Protein AF-A0A846V0M0-F1 (afdb_monomer)

Sequence (255 aa):
MNWADYIILAVLGISVLIGLWRGLISEVLGLLIWVTAAWITWTFGPHVAELYANKISLPSARLAAGYATTFVGVLVLGIVVRFLVARLVQGTGLSGTDRLLGMLFGLARGVLVVTVGVFLVSLTALTRDPWWQQSALLPQFTGVAGWLNQQVPSSARRFLQQPSTAMDGLPSLPDKLPELRLPTQLPSQLPQLPSQWQGQLQGLPAALQGLAPAPARSAARAPGADAAVPRDPAAMSAARDPKAVEAAPRQTTNP

Secondary structure (DSSP, 8-state):
--HHHHHHHHHHHHHHHHHHHH-HHHHHHHHHHHHHHHHHHHHHHHHHHHTTTTT--SHHHHHHHHHHHHHHHHHHHHHHHHHHHHHHHHTTSTHHHHHHHHHHHHHHHHHHHHHHHHHHHHTSGGGGSHHHHT-SSHHHHHHHHHHHHHTS-HHHHHHHHHHHHHHHTS----SS-------SS--SSPPPPPHHHHHHHTTS-HHHHTTSPPP-----------------GGGGGS-----------------

Solvent-accessible surface area (backbone atoms only — not comparable to full-atom values): 15390 Å² total; per-residue (Å²): 122,38,75,60,37,54,51,53,51,49,48,30,52,50,27,22,50,50,15,38,75,58,15,31,65,56,50,53,51,46,53,49,38,52,52,49,21,52,53,48,19,72,71,44,7,64,65,49,13,55,78,32,56,92,78,37,86,53,67,69,61,19,40,52,48,10,29,50,52,42,29,51,52,42,46,55,53,37,52,53,53,51,53,52,52,54,55,56,47,65,74,66,73,53,58,64,61,35,15,56,49,3,24,55,50,14,38,53,50,20,51,51,54,49,31,52,50,53,40,60,45,65,73,43,80,64,60,75,38,70,62,54,70,60,26,76,57,54,68,76,40,44,61,59,33,50,59,54,54,69,73,50,57,74,70,62,55,50,70,69,49,44,75,56,56,65,60,72,67,48,75,75,76,60,96,66,72,73,80,82,72,72,62,95,63,74,65,95,64,73,78,77,75,59,72,81,56,57,65,62,60,71,72,52,60,71,86,63,58,76,75,56,84,74,78,83,74,75,92,74,79,88,83,86,87,88,77,91,79,87,86,74,81,80,77,75,81,78,86,82,72,99,82,83,89,85,78,86,80,90,84,88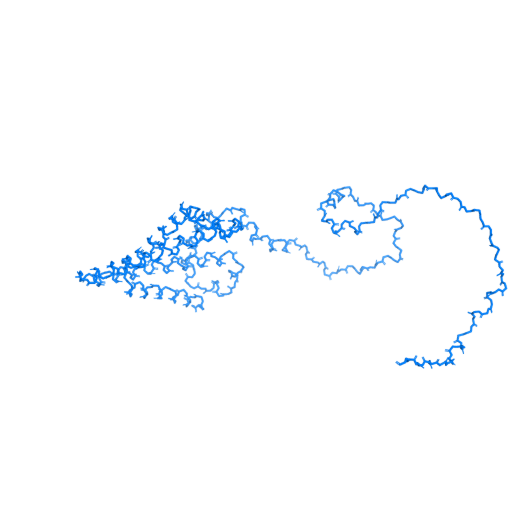,82,85,136

Radius of gyration: 38.59 Å; Cα contacts (8 Å, |Δi|>4): 169; chains: 1; bounding box: 116×61×60 Å

Mean predicted aligned error: 18.86 Å

Foldseek 3Di:
DFPLLVVLCVLLVVLLVCLLVCFQLLVVLVVVLQVVLVVQLVVCLVVQLVVCVVPDVDSVVSSVVSSVCSSVVSVVVSVVVSVVVVVVVVVPPCSNVRSVVSSVVSNVVSLVVVLVVLLVCVLAPCCPDPRNVVDPCSVVSVVVSVVVVVVDDPVSVCVSPVVPVVVVPDPDPPPDPPPPPPPPDDPPDDPPDPPVVVVVVVPDDPVCVVPDPDPDDPDDDDPDDPDDDDDDPPVPPPPPDPPPPDDDDDDDDDD

pLDDT: mean 75.36, std 18.59, range [33.28, 98.0]

Structure (mmCIF, N/CA/C/O backbone):
data_AF-A0A846V0M0-F1
#
_entry.id   AF-A0A846V0M0-F1
#
loop_
_atom_site.group_PDB
_atom_site.id
_atom_site.type_symbol
_atom_site.label_atom_id
_atom_site.label_alt_id
_atom_site.label_comp_id
_atom_site.label_asym_id
_atom_site.label_entity_id
_atom_site.label_seq_id
_atom_site.pdbx_PDB_ins_code
_atom_site.Cartn_x
_atom_site.Cartn_y
_atom_site.Cartn_z
_atom_site.occupancy
_atom_site.B_iso_or_equiv
_atom_site.auth_seq_id
_atom_site.auth_comp_id
_atom_site.auth_asym_id
_atom_site.auth_atom_id
_atom_site.pdbx_PDB_model_num
ATOM 1 N N . MET A 1 1 ? 0.006 -5.292 28.734 1.00 70.31 1 MET A N 1
ATOM 2 C CA . MET A 1 1 ? -0.049 -4.556 27.456 1.00 70.31 1 MET A CA 1
ATOM 3 C C . MET A 1 1 ? 1.340 -4.000 27.228 1.00 70.31 1 MET A C 1
ATOM 5 O O . MET A 1 1 ? 1.770 -3.143 27.990 1.00 70.31 1 MET A O 1
ATOM 9 N N . ASN A 1 2 ? 2.064 -4.569 26.273 1.00 88.88 2 ASN A N 1
ATOM 10 C CA . ASN A 1 2 ? 3.456 -4.242 25.975 1.00 88.88 2 ASN A CA 1
ATOM 11 C C . ASN A 1 2 ? 3.545 -3.303 24.764 1.00 88.88 2 ASN A C 1
ATOM 13 O O . ASN A 1 2 ? 2.547 -3.017 24.106 1.00 88.88 2 ASN A O 1
ATOM 17 N N . TRP A 1 3 ? 4.752 -2.839 24.432 1.00 86.75 3 TRP A N 1
ATOM 18 C CA . TRP A 1 3 ? 4.992 -1.949 23.286 1.00 86.75 3 TRP A CA 1
ATOM 19 C C . TRP A 1 3 ? 4.464 -2.507 21.950 1.00 86.75 3 TRP A C 1
ATOM 21 O O . TRP A 1 3 ? 3.990 -1.739 21.117 1.00 86.75 3 TRP A O 1
ATOM 31 N N . ALA A 1 4 ? 4.455 -3.832 21.769 1.00 86.75 4 ALA A N 1
ATOM 32 C CA . ALA A 1 4 ? 3.867 -4.473 20.592 1.00 86.75 4 ALA A CA 1
ATOM 33 C C . ALA A 1 4 ? 2.347 -4.264 20.489 1.00 86.75 4 ALA A C 1
ATOM 35 O O . ALA A 1 4 ? 1.842 -4.000 19.399 1.00 86.75 4 ALA A O 1
ATOM 36 N N . ASP A 1 5 ? 1.625 -4.298 21.615 1.00 88.88 5 ASP A N 1
ATOM 37 C CA . ASP A 1 5 ? 0.185 -4.022 21.638 1.00 88.88 5 ASP A CA 1
ATOM 38 C C . ASP A 1 5 ? -0.091 -2.571 21.213 1.00 88.88 5 ASP A C 1
ATOM 40 O O . ASP A 1 5 ? -0.997 -2.310 20.421 1.00 88.88 5 ASP A O 1
ATOM 44 N N . TYR A 1 6 ? 0.740 -1.625 21.665 1.00 92.12 6 TYR A N 1
ATOM 45 C CA . TYR A 1 6 ? 0.635 -0.221 21.261 1.00 92.12 6 TYR A CA 1
ATOM 46 C C . TYR A 1 6 ? 0.892 -0.014 19.765 1.00 92.12 6 TYR A C 1
ATOM 48 O O . TYR A 1 6 ? 0.191 0.780 19.142 1.00 92.12 6 TYR A O 1
ATOM 56 N N . ILE A 1 7 ? 1.837 -0.744 19.162 1.00 91.06 7 ILE A N 1
ATOM 57 C CA . ILE A 1 7 ? 2.061 -0.698 17.708 1.00 91.06 7 ILE A CA 1
ATOM 58 C C . ILE A 1 7 ? 0.843 -1.231 16.954 1.00 91.06 7 ILE A C 1
ATOM 60 O O . ILE A 1 7 ? 0.403 -0.599 15.995 1.00 91.06 7 ILE A O 1
ATOM 64 N N . ILE A 1 8 ? 0.275 -2.358 17.387 1.00 90.69 8 ILE A N 1
ATOM 65 C CA . ILE A 1 8 ? -0.923 -2.934 16.761 1.00 90.69 8 ILE A CA 1
ATOM 66 C C . ILE A 1 8 ? -2.075 -1.928 16.814 1.00 90.69 8 ILE A C 1
ATOM 68 O O . ILE A 1 8 ? -2.676 -1.626 15.784 1.00 90.69 8 ILE A O 1
ATOM 72 N N . LEU A 1 9 ? -2.341 -1.351 17.988 1.00 93.25 9 LEU A N 1
ATOM 73 C CA . LEU A 1 9 ? -3.381 -0.336 18.158 1.00 93.25 9 LEU A CA 1
ATOM 74 C C . LEU A 1 9 ? -3.114 0.914 17.318 1.00 93.25 9 LEU A C 1
ATOM 76 O O . LEU A 1 9 ? -4.049 1.448 16.725 1.00 93.25 9 LEU A O 1
ATOM 80 N N . ALA A 1 10 ? -1.860 1.358 17.216 1.00 93.88 10 ALA A N 1
ATOM 81 C CA . ALA A 1 10 ? -1.492 2.492 16.377 1.00 93.88 10 ALA A CA 1
ATOM 82 C C . ALA A 1 10 ? -1.759 2.203 14.894 1.00 93.88 10 ALA A C 1
ATOM 84 O O . ALA A 1 10 ? -2.388 3.014 14.218 1.00 93.88 10 ALA A O 1
ATOM 85 N N . VAL A 1 11 ? -1.350 1.036 14.386 1.00 94.50 11 VAL A N 1
ATOM 86 C CA . VAL A 1 11 ? -1.592 0.636 12.989 1.00 94.50 11 VAL A CA 1
ATOM 87 C C . VAL A 1 11 ? -3.089 0.540 12.701 1.00 94.50 11 VAL A C 1
ATOM 89 O O . VAL A 1 11 ? -3.548 1.083 11.695 1.00 94.50 11 VAL A O 1
ATOM 92 N N . LEU A 1 12 ? -3.861 -0.101 13.584 1.00 94.38 12 LEU A N 1
ATOM 93 C CA . LEU A 1 12 ? -5.314 -0.203 13.446 1.00 94.38 12 LEU A CA 1
ATOM 94 C C . LEU A 1 12 ? -5.974 1.177 13.480 1.00 94.38 12 LEU A C 1
ATOM 96 O O . LEU A 1 12 ? -6.730 1.510 12.571 1.00 94.38 12 LEU A O 1
ATOM 100 N N . GLY A 1 13 ? -5.644 2.001 14.476 1.00 95.25 13 GLY A N 1
ATOM 101 C CA . GLY A 1 13 ? -6.192 3.345 14.640 1.00 95.25 13 GLY A CA 1
ATOM 102 C C . GLY A 1 13 ? -5.889 4.249 13.448 1.00 95.25 13 GLY A C 1
ATOM 103 O O . GLY A 1 13 ? -6.790 4.907 12.932 1.00 95.25 13 GLY A O 1
ATOM 104 N N . ILE A 1 14 ? -4.653 4.225 12.942 1.00 96.06 14 ILE A N 1
ATOM 105 C CA . ILE A 1 14 ? -4.263 4.971 11.740 1.00 96.06 14 ILE A CA 1
ATOM 106 C C . ILE A 1 14 ? -5.021 4.451 10.516 1.00 96.06 14 ILE A C 1
ATOM 108 O O . ILE A 1 14 ? -5.512 5.250 9.724 1.00 96.06 14 ILE A O 1
ATOM 112 N N . SER A 1 15 ? -5.160 3.133 10.350 1.00 94.69 15 SER A N 1
ATOM 113 C CA . SER A 1 15 ? -5.866 2.564 9.195 1.00 94.69 15 SER A CA 1
ATOM 114 C C . SER A 1 15 ? -7.349 2.941 9.184 1.00 94.69 15 SER A C 1
ATOM 116 O O . SER A 1 15 ? -7.874 3.375 8.158 1.00 94.69 15 SER A O 1
ATOM 118 N N . VAL A 1 16 ? -7.997 2.865 10.347 1.00 94.44 16 VAL A N 1
ATOM 119 C CA . VAL A 1 16 ? -9.377 3.307 10.587 1.00 94.44 16 VAL A CA 1
ATOM 120 C C . VAL A 1 16 ? -9.533 4.800 10.299 1.00 94.44 16 VAL A C 1
ATOM 122 O O . VAL A 1 16 ? -10.458 5.190 9.590 1.00 94.44 16 VAL A O 1
ATOM 125 N N . LEU A 1 17 ? -8.616 5.635 10.796 1.00 95.19 17 LEU A N 1
ATOM 126 C CA . LEU A 1 17 ? -8.655 7.085 10.603 1.00 95.19 17 LEU A CA 1
ATOM 127 C C . LEU A 1 17 ? -8.470 7.471 9.130 1.00 95.19 17 LEU A C 1
ATOM 129 O O . LEU A 1 17 ? -9.222 8.290 8.606 1.00 95.19 17 LEU A O 1
ATOM 133 N N . ILE A 1 18 ? -7.518 6.839 8.441 1.00 92.12 18 ILE A N 1
ATOM 134 C CA . ILE A 1 18 ? -7.304 7.027 7.002 1.00 92.12 18 ILE A CA 1
ATOM 135 C C . ILE A 1 18 ? -8.550 6.598 6.221 1.00 92.12 18 ILE A C 1
ATOM 137 O O . ILE A 1 18 ? -8.985 7.329 5.332 1.00 92.12 18 ILE A O 1
ATOM 141 N N . GLY A 1 19 ? -9.138 5.448 6.560 1.00 90.88 19 GLY A N 1
ATOM 142 C CA . GLY A 1 19 ? -10.366 4.954 5.941 1.00 90.88 19 GLY A CA 1
ATOM 143 C C . GLY A 1 19 ? -11.548 5.902 6.146 1.00 90.88 19 GLY A C 1
ATOM 144 O O . GLY A 1 19 ? -12.278 6.193 5.201 1.00 90.88 19 GLY A O 1
ATOM 145 N N . LEU A 1 20 ? -11.686 6.466 7.347 1.00 92.00 20 LEU A N 1
ATOM 146 C CA . LEU A 1 20 ? -12.703 7.467 7.663 1.00 92.00 20 LEU A CA 1
ATOM 147 C C . LEU A 1 20 ? -12.504 8.772 6.877 1.00 92.00 20 LEU A C 1
ATOM 149 O O . LEU A 1 20 ? -13.478 9.380 6.442 1.00 92.00 20 LEU A O 1
ATOM 153 N N . TRP A 1 21 ? -11.261 9.226 6.698 1.00 89.38 21 TRP A N 1
ATOM 154 C CA . TRP A 1 21 ? -10.959 10.461 5.967 1.00 89.38 21 TRP A CA 1
ATOM 155 C C . TRP A 1 21 ? -11.083 10.308 4.452 1.00 89.38 21 TRP A C 1
ATOM 157 O O . TRP A 1 21 ? -11.541 11.233 3.781 1.00 89.38 21 TRP A O 1
ATOM 167 N N . ARG A 1 22 ? -10.670 9.162 3.901 1.00 86.94 22 ARG A N 1
ATOM 168 C CA . ARG A 1 22 ? -10.670 8.916 2.451 1.00 86.94 22 ARG A CA 1
ATOM 169 C C . ARG A 1 22 ? -12.002 8.374 1.938 1.00 86.94 22 ARG A C 1
ATOM 171 O O . ARG A 1 22 ? -12.328 8.645 0.783 1.00 86.94 22 ARG A O 1
ATOM 178 N N . GLY A 1 23 ? -12.746 7.648 2.772 1.00 91.31 23 GLY A N 1
ATOM 179 C CA . GLY A 1 23 ? -13.985 6.974 2.390 1.00 91.31 23 GLY A CA 1
ATOM 180 C C . GLY A 1 23 ? -13.762 5.626 1.699 1.00 91.31 23 GLY A C 1
ATOM 181 O O . GLY A 1 23 ? -12.667 5.330 1.205 1.00 91.31 23 GLY A O 1
ATOM 182 N N . LEU A 1 24 ? -14.809 4.796 1.665 1.00 92.56 24 LEU A N 1
ATOM 183 C CA . LEU A 1 24 ? -14.778 3.459 1.066 1.00 92.56 24 LEU A CA 1
ATOM 184 C C . LEU A 1 24 ? -14.421 3.530 -0.418 1.00 92.56 24 LEU A C 1
ATOM 186 O O . LEU A 1 24 ? -13.554 2.789 -0.881 1.00 92.56 24 LEU A O 1
ATOM 190 N N . ILE A 1 25 ? -15.068 4.422 -1.167 1.00 91.94 25 ILE A N 1
ATOM 191 C CA . ILE A 1 25 ? -14.918 4.499 -2.624 1.00 91.94 25 ILE A CA 1
ATOM 192 C C . ILE A 1 25 ? -13.465 4.801 -3.000 1.00 91.94 25 ILE A C 1
ATOM 194 O O . ILE A 1 25 ? -12.904 4.152 -3.883 1.00 91.94 25 ILE A O 1
ATOM 198 N N . SER A 1 26 ? -12.818 5.728 -2.292 1.00 90.00 26 SER A N 1
ATOM 199 C CA . SER A 1 26 ? -11.415 6.084 -2.533 1.00 90.00 26 SER A CA 1
ATOM 200 C C . SER A 1 26 ? -10.441 4.946 -2.227 1.00 90.00 26 SER A C 1
ATOM 202 O O . SER A 1 26 ? -9.404 4.833 -2.896 1.00 90.00 26 SER A O 1
ATOM 204 N N . GLU A 1 27 ? -10.735 4.135 -1.208 1.00 92.56 27 GLU A N 1
ATOM 205 C CA . GLU A 1 27 ? -9.931 2.966 -0.841 1.00 92.56 27 GLU A CA 1
ATOM 206 C C . GLU A 1 27 ? -10.126 1.821 -1.846 1.00 92.56 27 GLU A C 1
ATOM 208 O O . GLU A 1 27 ? -9.140 1.314 -2.384 1.00 92.56 27 GLU A O 1
ATOM 213 N N . VAL A 1 28 ? -11.372 1.480 -2.195 1.00 92.19 28 VAL A N 1
ATOM 214 C CA . VAL A 1 28 ? -11.692 0.421 -3.170 1.00 92.19 28 VAL A CA 1
ATOM 215 C C . VAL A 1 28 ? -11.151 0.762 -4.554 1.00 92.19 28 VAL A C 1
ATOM 217 O O . VAL A 1 28 ? -10.470 -0.064 -5.159 1.00 92.19 28 VAL A O 1
ATOM 220 N N . LEU A 1 29 ? -11.358 1.992 -5.040 1.00 93.88 29 LEU A N 1
ATOM 221 C CA . LEU A 1 29 ? -10.759 2.442 -6.300 1.00 93.88 29 LEU A CA 1
ATOM 222 C C . LEU A 1 29 ? -9.243 2.332 -6.264 1.00 93.88 29 LEU A C 1
ATOM 224 O O . LEU A 1 29 ? -8.628 1.989 -7.266 1.00 93.88 29 LEU A O 1
ATOM 228 N N . GLY A 1 30 ? -8.626 2.609 -5.117 1.00 93.81 30 GLY A N 1
ATOM 229 C CA . GLY A 1 30 ? -7.190 2.468 -4.992 1.00 93.81 30 GLY A CA 1
ATOM 230 C C . GLY A 1 30 ? -6.704 1.041 -5.102 1.00 93.81 30 GLY A C 1
ATOM 231 O O . GLY A 1 30 ? -5.734 0.805 -5.819 1.00 93.81 30 GLY A O 1
ATOM 232 N N . LEU A 1 31 ? -7.392 0.109 -4.453 1.00 93.81 31 LEU A N 1
ATOM 233 C CA . LEU A 1 31 ? -7.087 -1.307 -4.582 1.00 93.81 31 LEU A CA 1
ATOM 234 C C . LEU A 1 31 ? -7.286 -1.780 -6.029 1.00 93.81 31 LEU A C 1
ATOM 236 O O . LEU A 1 31 ? -6.407 -2.438 -6.579 1.00 93.81 31 LEU A O 1
ATOM 240 N N . LEU A 1 32 ? -8.379 -1.368 -6.676 1.00 95.94 32 LEU A N 1
ATOM 241 C CA . LEU A 1 32 ? -8.651 -1.676 -8.081 1.00 95.94 32 LEU A CA 1
ATOM 242 C C . LEU A 1 32 ? -7.574 -1.115 -9.014 1.00 95.94 32 LEU A C 1
ATOM 244 O O . LEU A 1 32 ? -7.106 -1.831 -9.894 1.00 95.94 32 LEU A O 1
ATOM 248 N N . ILE A 1 33 ? -7.133 0.129 -8.813 1.00 96.81 33 ILE A N 1
ATOM 249 C CA . ILE A 1 33 ? -6.047 0.740 -9.595 1.00 96.81 33 ILE A CA 1
ATOM 250 C C . ILE A 1 33 ? -4.747 -0.045 -9.422 1.00 96.81 33 ILE A C 1
ATOM 252 O O . ILE A 1 33 ? -4.059 -0.297 -10.401 1.00 96.81 33 ILE A O 1
ATOM 256 N N . TRP A 1 34 ? -4.409 -0.470 -8.203 1.00 96.88 34 TRP A N 1
ATOM 257 C CA . TRP A 1 34 ? -3.208 -1.276 -7.969 1.00 96.88 34 TRP A CA 1
ATOM 258 C C . TRP A 1 34 ? -3.281 -2.646 -8.652 1.00 96.88 34 TRP A C 1
ATOM 260 O O . TRP A 1 34 ? -2.322 -3.048 -9.310 1.00 96.88 34 TRP A O 1
ATOM 270 N N . VAL A 1 35 ? -4.416 -3.343 -8.543 1.00 97.12 35 VAL A N 1
ATOM 271 C CA . VAL A 1 35 ? -4.626 -4.655 -9.181 1.00 97.12 35 VAL A CA 1
ATOM 272 C C . VAL A 1 35 ? -4.600 -4.536 -10.705 1.00 97.12 35 VAL A C 1
ATOM 274 O O . VAL A 1 35 ? -3.911 -5.303 -11.373 1.00 97.12 35 VAL A O 1
ATOM 277 N N . THR A 1 36 ? -5.300 -3.549 -11.264 1.00 97.38 36 THR A N 1
ATOM 278 C CA . THR A 1 36 ? -5.309 -3.297 -12.714 1.00 97.38 36 THR A CA 1
ATOM 279 C C . THR A 1 36 ? -3.940 -2.855 -13.219 1.00 97.38 36 THR A C 1
ATOM 281 O O . THR A 1 36 ? -3.503 -3.346 -14.256 1.00 97.38 36 THR A O 1
ATOM 284 N N . ALA A 1 37 ? -3.210 -2.017 -12.476 1.00 97.50 37 ALA A N 1
ATOM 285 C CA . ALA A 1 37 ? -1.834 -1.655 -12.802 1.00 97.50 37 ALA A CA 1
ATOM 286 C C . ALA A 1 37 ? -0.927 -2.882 -12.834 1.00 97.50 37 ALA A C 1
ATOM 288 O O . ALA A 1 37 ? -0.195 -3.050 -13.806 1.00 97.50 37 ALA A O 1
ATOM 289 N N . ALA A 1 38 ? -1.003 -3.766 -11.836 1.00 97.50 38 ALA A N 1
ATOM 290 C CA . ALA A 1 38 ? -0.232 -5.006 -11.818 1.00 97.50 38 ALA A CA 1
ATOM 291 C C . ALA A 1 38 ? -0.581 -5.914 -13.010 1.00 97.50 38 ALA A C 1
ATOM 293 O O . ALA A 1 38 ? 0.320 -6.374 -13.707 1.00 97.50 38 ALA A O 1
ATOM 294 N N . TRP A 1 39 ? -1.871 -6.110 -13.297 1.00 97.94 39 TRP A N 1
ATOM 295 C CA . TRP A 1 39 ? -2.341 -6.928 -14.420 1.00 97.94 39 TRP A CA 1
ATOM 296 C C . TRP A 1 39 ? -1.883 -6.383 -15.779 1.00 97.94 39 TRP A C 1
ATOM 298 O O . TRP A 1 39 ? -1.321 -7.111 -16.601 1.00 97.94 39 TRP A O 1
ATOM 308 N N . ILE A 1 40 ? -2.115 -5.091 -16.029 1.00 97.56 40 ILE A N 1
ATOM 309 C CA . ILE A 1 40 ? -1.738 -4.427 -17.283 1.00 97.56 40 ILE A CA 1
ATOM 310 C C . ILE A 1 40 ? -0.221 -4.450 -17.433 1.00 97.56 40 ILE A C 1
ATOM 312 O O . ILE A 1 40 ? 0.281 -4.782 -18.499 1.00 97.56 40 ILE A O 1
ATOM 316 N N . THR A 1 41 ? 0.515 -4.171 -16.362 1.00 97.62 41 THR A N 1
ATOM 317 C CA . THR A 1 41 ? 1.981 -4.219 -16.358 1.00 97.62 41 THR A CA 1
ATOM 318 C C . THR A 1 41 ? 2.491 -5.612 -16.689 1.00 97.62 41 THR A C 1
ATOM 320 O O . THR A 1 41 ? 3.347 -5.737 -17.555 1.00 97.62 41 THR A O 1
ATOM 323 N N . TRP A 1 42 ? 1.933 -6.661 -16.081 1.00 96.69 42 TRP A N 1
ATOM 324 C CA . TRP A 1 42 ? 2.293 -8.047 -16.388 1.00 96.69 42 TRP A CA 1
ATOM 325 C C . TRP A 1 42 ? 2.071 -8.387 -17.868 1.00 96.69 42 TRP A C 1
ATOM 327 O O . TRP A 1 42 ? 2.898 -9.049 -18.488 1.00 96.69 42 TRP A O 1
ATOM 337 N N . THR A 1 43 ? 0.966 -7.912 -18.444 1.00 96.19 43 THR A N 1
ATOM 338 C CA . THR A 1 43 ? 0.558 -8.253 -19.816 1.00 96.19 43 THR A CA 1
ATOM 339 C C . THR A 1 43 ? 1.295 -7.423 -20.876 1.00 96.19 43 THR A C 1
ATOM 341 O O . THR A 1 43 ? 1.751 -7.947 -21.891 1.00 96.19 43 THR A O 1
ATOM 344 N N . PHE A 1 44 ? 1.430 -6.115 -20.651 1.00 95.31 44 PHE A N 1
ATOM 345 C CA . PHE A 1 44 ? 1.914 -5.147 -21.640 1.00 95.31 44 PHE A CA 1
ATOM 346 C C . PHE A 1 44 ? 3.341 -4.653 -21.378 1.00 95.31 44 PHE A C 1
ATOM 348 O O . PHE A 1 44 ? 3.955 -4.084 -22.278 1.00 95.31 44 PHE A O 1
ATOM 355 N N . GLY A 1 45 ? 3.909 -4.908 -20.198 1.00 93.94 45 GLY A N 1
ATOM 356 C CA . GLY A 1 45 ? 5.276 -4.513 -19.849 1.00 93.94 45 GLY A CA 1
ATOM 357 C C . GLY A 1 45 ? 6.341 -4.958 -20.861 1.00 93.94 45 GLY A C 1
ATOM 358 O O . GLY A 1 45 ? 7.169 -4.123 -21.233 1.00 93.94 45 GLY A O 1
ATOM 359 N N . PRO A 1 46 ? 6.310 -6.204 -21.382 1.00 94.56 46 PRO A N 1
ATOM 360 C CA . PRO A 1 46 ? 7.233 -6.641 -22.431 1.00 94.56 46 PRO A CA 1
ATOM 361 C C . PRO A 1 46 ? 7.090 -5.855 -23.740 1.00 94.56 46 PRO A C 1
ATOM 363 O O . PRO A 1 46 ? 8.099 -5.484 -24.328 1.00 94.56 46 PRO A O 1
ATOM 366 N N . HIS A 1 47 ? 5.863 -5.531 -24.157 1.00 95.81 47 HIS A N 1
ATOM 367 C CA . HIS A 1 47 ? 5.611 -4.747 -25.372 1.00 95.81 47 HIS A CA 1
ATOM 368 C C . HIS A 1 47 ? 6.162 -3.322 -25.236 1.00 95.81 47 HIS A C 1
ATOM 370 O O . HIS A 1 47 ? 6.808 -2.796 -26.138 1.00 95.81 47 HIS A O 1
ATOM 376 N N . VAL A 1 48 ? 5.980 -2.698 -24.069 1.00 94.19 48 VAL A N 1
ATOM 377 C CA . VAL A 1 48 ? 6.549 -1.371 -23.787 1.00 94.19 48 VAL A CA 1
ATOM 378 C C . VAL A 1 48 ? 8.078 -1.431 -23.699 1.00 94.19 48 VAL A C 1
ATOM 380 O O . VAL A 1 48 ? 8.753 -0.474 -24.074 1.00 94.19 48 VAL A O 1
ATOM 383 N N . ALA A 1 49 ? 8.653 -2.560 -23.275 1.00 94.44 49 ALA A N 1
ATOM 384 C CA . ALA A 1 49 ? 10.100 -2.762 -23.261 1.00 94.44 49 ALA A CA 1
ATOM 385 C C . ALA A 1 49 ? 10.720 -2.689 -24.671 1.00 94.44 49 ALA A C 1
ATOM 387 O O . ALA A 1 49 ? 11.860 -2.243 -24.810 1.00 94.44 49 ALA A O 1
ATOM 388 N N . GLU A 1 50 ? 9.987 -3.060 -25.724 1.00 94.12 50 GLU A N 1
ATOM 389 C CA . GLU A 1 50 ? 10.465 -2.972 -27.113 1.00 94.12 50 GLU A CA 1
ATOM 390 C C . GLU A 1 50 ? 10.705 -1.526 -27.560 1.00 94.12 50 GLU A C 1
ATOM 392 O O . GLU A 1 50 ? 11.658 -1.259 -28.291 1.00 94.12 50 GLU A O 1
ATOM 397 N N . LEU A 1 51 ? 9.943 -0.562 -27.032 1.00 93.69 51 LEU A N 1
ATOM 398 C CA . LEU A 1 51 ? 10.166 0.868 -27.291 1.00 93.69 51 LEU A CA 1
ATOM 399 C C . LEU A 1 51 ? 11.549 1.338 -26.811 1.00 93.69 51 LEU A C 1
ATOM 401 O O . LEU A 1 51 ? 12.102 2.318 -27.315 1.00 93.69 51 LEU A O 1
ATOM 405 N N . TYR A 1 52 ? 12.132 0.621 -25.851 1.00 93.25 52 TYR A N 1
ATOM 406 C CA . TYR A 1 52 ? 13.459 0.884 -25.311 1.00 93.25 52 TYR A CA 1
ATOM 407 C C . TYR A 1 52 ? 14.565 0.071 -25.999 1.00 93.25 52 TYR A C 1
ATOM 409 O O . TYR A 1 52 ? 15.730 0.226 -25.629 1.00 93.25 52 TYR A O 1
ATOM 417 N N . ALA A 1 53 ? 14.257 -0.751 -27.012 1.00 90.44 53 ALA A N 1
ATOM 418 C CA . ALA A 1 53 ? 15.231 -1.617 -27.688 1.00 90.44 53 ALA A CA 1
ATOM 419 C C . ALA A 1 53 ? 16.432 -0.854 -28.261 1.00 90.44 53 ALA A C 1
ATOM 421 O O . ALA A 1 53 ? 17.559 -1.327 -28.154 1.00 90.44 53 ALA A O 1
ATOM 422 N N . ASN A 1 54 ? 16.200 0.357 -28.773 1.00 90.69 54 ASN A N 1
ATOM 423 C CA . ASN A 1 54 ? 17.241 1.204 -29.362 1.00 90.69 54 ASN A CA 1
ATOM 424 C C . ASN A 1 54 ? 17.950 2.114 -28.341 1.00 90.69 54 ASN A C 1
ATOM 426 O O . ASN A 1 54 ? 18.878 2.831 -28.702 1.00 90.69 54 ASN A O 1
ATOM 430 N N . LYS A 1 55 ? 17.496 2.136 -27.080 1.00 91.50 55 LYS A N 1
ATOM 431 C CA . LYS A 1 55 ? 18.033 3.008 -26.017 1.00 91.50 55 LYS A CA 1
ATOM 432 C C . LYS A 1 55 ? 18.767 2.228 -24.926 1.00 91.50 55 LYS A C 1
ATOM 434 O O . LYS A 1 55 ? 19.674 2.771 -24.307 1.00 91.50 55 LYS A O 1
ATOM 439 N N . ILE A 1 56 ? 18.370 0.980 -24.676 1.00 91.50 56 ILE A N 1
ATOM 440 C CA . ILE A 1 56 ? 18.912 0.132 -23.612 1.00 91.50 56 ILE A CA 1
ATOM 441 C C . ILE A 1 56 ? 19.380 -1.187 -24.226 1.00 91.50 56 ILE A C 1
ATOM 443 O O . ILE A 1 56 ? 18.571 -2.003 -24.671 1.00 91.50 56 ILE A O 1
ATOM 447 N N . SER A 1 57 ? 20.695 -1.401 -24.215 1.00 90.62 57 SER A N 1
ATOM 448 C CA . SER A 1 57 ? 21.327 -2.619 -24.732 1.00 90.62 57 SER A CA 1
ATOM 449 C C . SER A 1 57 ? 21.131 -3.824 -23.809 1.00 90.62 57 SER A C 1
ATOM 451 O O . SER A 1 57 ? 20.977 -4.944 -24.291 1.00 90.62 57 SER A O 1
ATOM 453 N N . LEU A 1 58 ? 21.103 -3.607 -22.488 1.00 94.38 58 LEU A N 1
ATOM 454 C CA . LEU A 1 58 ? 20.970 -4.677 -21.501 1.00 94.38 58 LEU A CA 1
ATOM 455 C C . LEU A 1 58 ? 19.515 -5.198 -21.434 1.00 94.38 58 LEU A C 1
ATOM 457 O O . LEU A 1 58 ? 18.625 -4.449 -21.017 1.00 94.38 58 LEU A O 1
ATOM 461 N N . PRO A 1 59 ? 19.244 -6.479 -21.768 1.00 92.12 59 PRO A N 1
ATOM 462 C CA . PRO A 1 59 ? 17.873 -6.989 -21.879 1.00 92.12 59 PRO A CA 1
ATOM 463 C C . PRO A 1 59 ? 17.063 -6.929 -20.577 1.00 92.12 59 PRO A C 1
ATOM 465 O O . PRO A 1 59 ? 15.878 -6.597 -20.603 1.00 92.12 59 PRO A O 1
ATOM 468 N N . SER A 1 60 ? 17.695 -7.206 -19.432 1.00 93.88 60 SER A N 1
ATOM 469 C CA . SER A 1 60 ? 17.042 -7.154 -18.117 1.00 93.88 60 SER A CA 1
ATOM 470 C C . SER A 1 60 ? 16.635 -5.730 -17.733 1.00 93.88 60 SER A C 1
ATOM 472 O O . SER A 1 60 ? 15.507 -5.513 -17.294 1.00 93.88 60 SER A O 1
ATOM 474 N N . ALA A 1 61 ? 17.513 -4.749 -17.965 1.00 94.25 61 ALA A N 1
ATOM 475 C CA . ALA A 1 61 ? 17.216 -3.338 -17.724 1.00 94.25 61 ALA A CA 1
ATOM 476 C C . ALA A 1 61 ? 16.106 -2.823 -18.649 1.00 94.25 61 ALA A C 1
ATOM 478 O O . ALA A 1 61 ? 15.254 -2.048 -18.221 1.00 94.25 61 ALA A O 1
ATOM 479 N N . ARG A 1 62 ? 16.075 -3.290 -19.901 1.00 96.06 62 ARG A N 1
ATOM 480 C CA . ARG A 1 62 ? 15.030 -2.944 -20.867 1.00 96.06 62 ARG A CA 1
ATOM 481 C C . ARG A 1 62 ? 13.654 -3.441 -20.428 1.00 96.06 62 ARG A C 1
ATOM 483 O O . ARG A 1 62 ? 12.698 -2.670 -20.433 1.00 96.06 62 ARG A O 1
ATOM 490 N N . LEU A 1 63 ? 13.564 -4.707 -20.016 1.00 95.56 63 LEU A N 1
ATOM 491 C CA . LEU A 1 63 ? 12.328 -5.269 -19.466 1.00 95.56 63 LEU A CA 1
ATOM 492 C C . LEU A 1 63 ? 11.896 -4.519 -18.208 1.00 95.56 63 LEU A C 1
ATOM 494 O O . LEU A 1 63 ? 10.745 -4.101 -18.120 1.00 95.56 63 LEU A O 1
ATOM 498 N N . ALA A 1 64 ? 12.819 -4.288 -17.270 1.00 95.62 64 ALA A N 1
ATOM 499 C CA . ALA A 1 64 ? 12.533 -3.535 -16.054 1.00 95.62 64 ALA A CA 1
ATOM 500 C C . ALA A 1 64 ? 11.992 -2.128 -16.362 1.00 95.62 64 ALA A C 1
ATOM 502 O O . ALA A 1 64 ? 11.003 -1.718 -15.762 1.00 95.62 64 ALA A O 1
ATOM 503 N N . ALA A 1 65 ? 12.578 -1.421 -17.335 1.00 95.88 65 ALA A N 1
ATOM 504 C CA . ALA A 1 65 ? 12.095 -0.117 -17.784 1.00 95.88 65 ALA A CA 1
ATOM 505 C C . ALA A 1 65 ? 10.685 -0.196 -18.393 1.00 95.88 65 ALA A C 1
ATOM 507 O O . ALA A 1 65 ? 9.830 0.613 -18.046 1.00 95.88 65 ALA A O 1
ATOM 508 N N . GLY A 1 66 ? 10.410 -1.189 -19.246 1.00 96.50 66 GLY A N 1
ATOM 509 C CA . GLY A 1 66 ? 9.081 -1.400 -19.828 1.00 96.50 66 GLY A CA 1
ATOM 510 C C . GLY A 1 66 ? 8.003 -1.654 -18.773 1.00 96.50 66 GLY A C 1
ATOM 511 O O . GLY A 1 66 ? 6.958 -0.997 -18.778 1.00 96.50 66 GLY A O 1
ATOM 512 N N . TYR A 1 67 ? 8.280 -2.541 -17.814 1.00 97.06 67 TYR A N 1
ATOM 513 C CA . TYR A 1 67 ? 7.389 -2.797 -16.683 1.00 97.06 67 TYR A CA 1
ATOM 514 C C . TYR A 1 67 ? 7.200 -1.551 -15.812 1.00 97.06 67 TYR A C 1
ATOM 516 O O . TYR A 1 67 ? 6.065 -1.187 -15.516 1.00 97.06 67 TYR A O 1
ATOM 524 N N . ALA A 1 68 ? 8.283 -0.863 -15.442 1.00 97.12 68 ALA A N 1
ATOM 525 C CA . ALA A 1 68 ? 8.218 0.330 -14.603 1.00 97.12 68 ALA A CA 1
ATOM 526 C C . ALA A 1 68 ? 7.410 1.456 -15.265 1.00 97.12 68 ALA A C 1
ATOM 528 O O . ALA A 1 68 ? 6.513 2.015 -14.637 1.00 97.12 68 ALA A O 1
ATOM 529 N N . THR A 1 69 ? 7.670 1.755 -16.540 1.00 97.00 69 THR A N 1
ATOM 530 C CA . THR A 1 69 ? 6.945 2.799 -17.276 1.00 97.00 69 THR A CA 1
ATOM 531 C C . THR A 1 69 ? 5.469 2.445 -17.432 1.00 97.00 69 THR A C 1
ATOM 533 O O . THR A 1 69 ? 4.619 3.306 -17.212 1.00 97.00 69 THR A O 1
ATOM 536 N N . THR A 1 70 ? 5.142 1.187 -17.750 1.00 97.25 70 THR A N 1
ATOM 537 C CA . THR A 1 70 ? 3.742 0.734 -17.848 1.00 97.25 70 THR A CA 1
ATOM 538 C C . THR A 1 70 ? 3.031 0.880 -16.507 1.00 97.25 70 THR A C 1
ATOM 540 O O . THR A 1 70 ? 1.949 1.461 -16.434 1.00 97.25 70 THR A O 1
ATOM 543 N N . PHE A 1 71 ?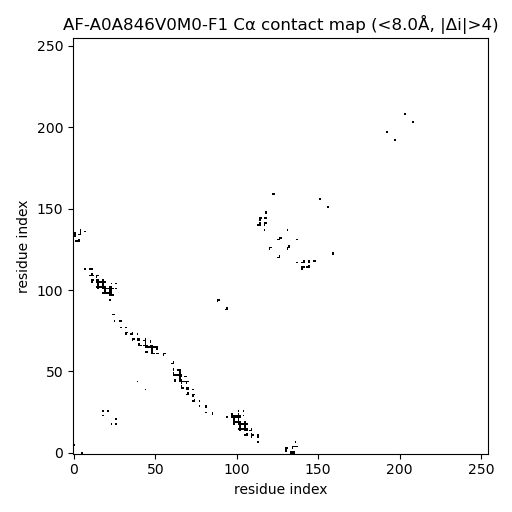 3.667 0.420 -15.431 1.00 98.00 71 PHE A N 1
ATOM 544 C CA . PHE A 1 71 ? 3.112 0.467 -14.086 1.00 98.00 71 PHE A CA 1
ATOM 545 C C . PHE A 1 71 ? 2.841 1.898 -13.630 1.00 98.00 71 PHE A C 1
ATOM 547 O O . PHE A 1 71 ? 1.723 2.228 -13.233 1.00 98.00 71 PHE A O 1
ATOM 554 N N . VAL A 1 72 ? 3.842 2.771 -13.754 1.00 97.94 72 VAL A N 1
ATOM 555 C CA . VAL A 1 72 ? 3.714 4.188 -13.406 1.00 97.94 72 VAL A CA 1
ATOM 556 C C . VAL A 1 72 ? 2.660 4.864 -14.281 1.00 97.94 72 VAL A C 1
ATOM 558 O O . VAL A 1 72 ? 1.821 5.586 -13.750 1.00 97.94 72 VAL A O 1
ATOM 561 N N . GLY A 1 73 ? 2.636 4.594 -15.589 1.00 97.69 73 GLY A N 1
ATOM 562 C CA . GLY A 1 73 ? 1.637 5.148 -16.504 1.00 97.69 73 GLY A CA 1
ATOM 563 C C . GLY A 1 73 ? 0.202 4.807 -16.092 1.00 97.69 73 GLY A C 1
ATOM 564 O O . GLY A 1 73 ? -0.649 5.696 -16.020 1.00 97.69 73 GLY A O 1
ATOM 565 N N . VAL A 1 74 ? -0.062 3.545 -15.738 1.00 97.56 74 VAL A N 1
ATOM 566 C CA . VAL A 1 74 ? -1.389 3.123 -15.261 1.00 97.56 74 VAL A CA 1
ATOM 567 C C . VAL A 1 74 ? -1.724 3.752 -13.909 1.00 97.56 74 VAL A C 1
ATOM 569 O O . VAL A 1 74 ? -2.853 4.202 -13.717 1.00 97.56 74 VAL A O 1
ATOM 572 N N . LEU A 1 75 ? -0.769 3.841 -12.978 1.00 97.38 75 LEU A N 1
ATOM 573 C CA . LEU A 1 75 ? -1.001 4.504 -11.692 1.00 97.38 75 LEU A CA 1
ATOM 574 C C . LEU A 1 75 ? -1.346 5.987 -11.863 1.00 97.38 75 LEU A C 1
ATOM 576 O O . LEU A 1 75 ? -2.275 6.466 -11.212 1.00 97.38 75 LEU A O 1
ATOM 580 N N . VAL A 1 76 ? -0.645 6.701 -12.747 1.00 97.88 76 VAL A N 1
ATOM 581 C CA . VAL A 1 76 ? -0.926 8.111 -13.059 1.00 97.88 76 VAL A CA 1
ATOM 582 C C . VAL A 1 76 ? -2.341 8.265 -13.611 1.00 97.88 76 VAL A C 1
ATOM 584 O O . VAL A 1 76 ? -3.104 9.094 -13.114 1.00 97.88 76 VAL A O 1
ATOM 587 N N . LEU A 1 77 ? -2.738 7.422 -14.567 1.00 97.44 77 LEU A N 1
ATOM 588 C CA . LEU A 1 77 ? -4.105 7.423 -15.091 1.00 97.44 77 LEU A CA 1
ATOM 589 C C . LEU A 1 77 ? -5.132 7.106 -13.993 1.00 97.44 77 LEU A C 1
ATOM 591 O O . LEU A 1 77 ? -6.160 7.773 -13.878 1.00 97.44 77 LEU A O 1
ATOM 595 N N . GLY A 1 78 ? -4.830 6.134 -13.136 1.00 96.62 78 GLY A N 1
ATOM 596 C CA . GLY A 1 78 ? -5.662 5.774 -11.996 1.00 96.62 78 GLY A CA 1
ATOM 597 C C . GLY A 1 78 ? -5.850 6.924 -11.003 1.00 96.62 78 GLY A C 1
ATOM 598 O O . GLY A 1 78 ? -6.946 7.095 -10.474 1.00 96.62 78 GLY A O 1
ATOM 599 N N . ILE A 1 79 ? -4.826 7.751 -10.762 1.00 95.50 79 ILE A N 1
ATOM 600 C CA . ILE A 1 79 ? -4.943 8.950 -9.914 1.00 95.50 79 ILE A CA 1
ATOM 601 C C . ILE A 1 79 ? -5.973 9.918 -10.498 1.00 95.50 79 ILE A C 1
ATOM 603 O O . ILE A 1 79 ? -6.830 10.405 -9.759 1.00 95.50 79 ILE A O 1
ATOM 607 N N . VAL A 1 80 ? -5.929 10.152 -11.812 1.00 96.56 80 VAL A N 1
ATOM 608 C CA . VAL A 1 80 ? -6.897 11.014 -12.505 1.00 96.56 80 VAL A CA 1
ATOM 609 C C . VAL A 1 80 ? -8.309 10.450 -12.357 1.00 96.56 80 VAL A C 1
ATOM 611 O O . VAL A 1 80 ? -9.197 11.150 -11.874 1.00 96.56 80 VAL A O 1
ATOM 614 N N . VAL A 1 81 ? -8.512 9.167 -12.673 1.00 95.56 81 VAL A N 1
ATOM 615 C CA . VAL A 1 81 ? -9.817 8.495 -12.522 1.00 95.56 81 VAL A CA 1
ATOM 616 C C . VAL A 1 81 ? -10.332 8.610 -11.089 1.00 95.56 81 VAL A C 1
ATOM 618 O O . VAL A 1 81 ? -11.480 8.992 -10.868 1.00 95.56 81 VAL A O 1
ATOM 621 N N . ARG A 1 82 ? -9.479 8.342 -10.097 1.00 93.56 82 ARG A N 1
ATOM 622 C CA . ARG A 1 82 ? -9.859 8.443 -8.686 1.00 93.56 82 ARG A CA 1
ATOM 623 C C . ARG A 1 82 ? -10.271 9.863 -8.311 1.00 93.56 82 ARG A C 1
ATOM 625 O O . ARG A 1 82 ? -11.260 10.027 -7.604 1.00 93.56 82 ARG A O 1
ATOM 632 N N . PHE A 1 83 ? -9.541 10.877 -8.774 1.00 92.06 83 PHE A N 1
ATOM 633 C CA . PHE A 1 83 ? -9.877 12.278 -8.523 1.00 92.06 83 PHE A CA 1
ATOM 634 C C . PHE A 1 83 ? -11.247 12.645 -9.107 1.00 92.06 83 PHE A C 1
ATOM 636 O O . PHE A 1 83 ? -12.055 13.270 -8.419 1.00 92.06 83 PHE A O 1
ATOM 643 N N . LEU A 1 84 ? -11.539 12.208 -10.337 1.00 93.12 84 LEU A N 1
ATOM 644 C CA . LEU A 1 84 ? -12.837 12.428 -10.979 1.00 93.12 84 LEU A CA 1
ATOM 645 C C . LEU A 1 84 ? -13.967 11.772 -10.180 1.00 93.12 84 LEU A C 1
ATOM 647 O O . LEU A 1 84 ? -14.950 12.434 -9.851 1.00 93.12 84 LEU A O 1
ATOM 651 N N . VAL A 1 85 ? -13.818 10.498 -9.809 1.00 91.12 85 VAL A N 1
ATOM 652 C CA . VAL A 1 85 ? -14.856 9.793 -9.043 1.00 91.12 85 VAL A CA 1
ATOM 653 C C . VAL A 1 85 ? -15.056 10.425 -7.666 1.00 91.12 85 VAL A C 1
ATOM 655 O O . VAL A 1 85 ? -16.194 10.621 -7.250 1.00 91.12 85 VAL A O 1
ATOM 658 N N . ALA A 1 86 ? -13.983 10.829 -6.983 1.00 87.06 86 ALA A N 1
ATOM 659 C CA . ALA A 1 86 ? -14.092 11.511 -5.695 1.00 87.06 86 ALA A CA 1
ATOM 660 C C . ALA A 1 86 ? -14.923 12.804 -5.794 1.00 87.06 86 ALA A C 1
ATOM 662 O O . ALA A 1 86 ? -15.728 13.087 -4.906 1.00 87.06 86 ALA A O 1
ATOM 663 N N . ARG A 1 87 ? -14.785 13.566 -6.889 1.00 87.94 87 ARG A N 1
ATOM 664 C CA . ARG A 1 87 ? -15.607 14.760 -7.153 1.00 87.94 87 ARG A CA 1
ATOM 665 C C . ARG A 1 87 ? -17.075 14.417 -7.404 1.00 87.94 87 ARG A C 1
ATOM 667 O O . ARG A 1 87 ? -17.942 15.122 -6.899 1.00 87.94 87 ARG A O 1
ATOM 674 N N . LEU A 1 88 ? -17.356 13.337 -8.135 1.00 88.12 88 LEU A N 1
ATOM 675 C CA . LEU A 1 88 ? -18.730 12.884 -8.385 1.00 88.12 88 LEU A CA 1
ATOM 676 C C . LEU A 1 88 ? -19.432 12.478 -7.086 1.00 88.12 88 LEU A C 1
ATOM 678 O O . LEU A 1 88 ? -20.561 12.892 -6.840 1.00 88.12 88 LEU A O 1
ATOM 682 N N . VAL A 1 89 ? -18.745 11.732 -6.219 1.00 85.75 89 VAL A N 1
ATOM 683 C CA . VAL A 1 89 ? -19.297 11.267 -4.937 1.00 85.75 89 VAL A CA 1
ATOM 684 C C . VAL A 1 89 ? -19.632 12.436 -4.014 1.00 85.75 89 VAL A C 1
ATOM 686 O O . VAL A 1 89 ? -20.686 12.421 -3.377 1.00 85.75 89 VAL A O 1
ATOM 689 N N . GLN A 1 90 ? -18.796 13.478 -3.980 1.00 81.12 90 GLN A N 1
ATOM 690 C CA . GLN A 1 90 ? -19.060 14.680 -3.178 1.00 81.12 90 GLN A CA 1
ATOM 691 C C . GLN A 1 90 ? -20.393 15.354 -3.541 1.00 81.12 90 GLN A C 1
ATOM 693 O O . GLN A 1 90 ? -21.056 15.887 -2.655 1.00 81.12 90 GLN A O 1
ATOM 698 N N . GLY A 1 91 ? -20.823 15.280 -4.805 1.00 79.19 91 GLY A N 1
ATOM 699 C CA . GLY A 1 91 ? -22.099 15.839 -5.263 1.00 79.19 91 GLY A CA 1
ATOM 700 C C . GLY A 1 91 ? -23.344 15.035 -4.866 1.00 79.19 91 GLY A C 1
ATOM 701 O O . GLY A 1 91 ? -24.448 15.558 -4.952 1.00 79.19 91 GLY A O 1
ATOM 702 N N . THR A 1 92 ? -23.196 13.784 -4.414 1.00 82.31 92 THR A N 1
ATOM 703 C CA . THR A 1 92 ? -24.334 12.878 -4.136 1.00 82.31 92 THR A CA 1
ATOM 704 C C . THR A 1 92 ? -24.890 12.967 -2.712 1.00 82.31 92 THR A C 1
ATOM 706 O O . THR A 1 92 ? -25.883 12.316 -2.402 1.00 82.31 92 THR A O 1
ATOM 709 N N . GLY A 1 93 ? -24.246 13.716 -1.808 1.00 78.25 93 GLY A N 1
ATOM 710 C CA . GLY A 1 93 ? -24.655 13.808 -0.397 1.00 78.25 93 GLY A CA 1
ATOM 711 C C . GLY A 1 93 ? -24.392 12.547 0.446 1.00 78.25 93 GLY A C 1
ATOM 712 O O . GLY A 1 93 ? -24.535 12.584 1.664 1.00 78.25 93 GLY A O 1
ATOM 713 N N . LEU A 1 94 ? -23.915 11.450 -0.154 1.00 80.88 94 LEU A N 1
ATOM 714 C CA . LEU A 1 94 ? -23.625 10.175 0.523 1.00 80.88 94 LEU A CA 1
ATOM 715 C C . LEU A 1 94 ? -22.279 10.147 1.272 1.00 80.88 94 LEU A C 1
ATOM 717 O O . LEU A 1 94 ? -21.838 9.090 1.727 1.00 80.88 94 LEU A O 1
ATOM 721 N N . SER A 1 95 ? -21.619 11.300 1.438 1.00 80.81 95 SER A N 1
ATOM 722 C CA . SER A 1 95 ? -20.279 11.370 2.035 1.00 80.81 95 SER A CA 1
ATOM 723 C C . SER A 1 95 ? -20.226 10.847 3.476 1.00 80.81 95 SER A C 1
ATOM 725 O O . SER A 1 95 ? -19.156 10.432 3.904 1.00 80.81 95 SER A O 1
ATOM 727 N N . GLY A 1 96 ? -21.326 10.865 4.236 1.00 87.25 96 GLY A N 1
ATOM 728 C CA . GLY A 1 96 ? -21.354 10.310 5.595 1.00 87.25 96 GLY A CA 1
ATOM 729 C C . GLY A 1 96 ? -21.222 8.785 5.600 1.00 87.25 96 GLY A C 1
ATOM 730 O O . GLY A 1 96 ? -20.310 8.239 6.218 1.00 87.25 96 GLY A O 1
ATOM 731 N N . THR A 1 97 ? -22.093 8.100 4.855 1.00 90.75 97 THR A N 1
ATOM 732 C CA . THR A 1 97 ? -22.094 6.634 4.749 1.00 90.75 97 THR A CA 1
ATOM 733 C C . THR A 1 97 ? -20.809 6.108 4.111 1.00 90.75 97 THR A C 1
ATOM 735 O O . THR A 1 97 ? -20.244 5.137 4.607 1.00 90.75 97 THR A O 1
ATOM 738 N N . ASP A 1 98 ? -20.295 6.772 3.070 1.00 91.94 98 ASP A N 1
ATOM 739 C CA . ASP A 1 98 ? -19.019 6.410 2.434 1.00 91.94 98 ASP A CA 1
ATOM 740 C C . ASP A 1 98 ? -17.841 6.449 3.423 1.00 91.94 98 ASP A C 1
ATOM 742 O O . ASP A 1 98 ? -17.008 5.543 3.440 1.00 91.94 98 ASP A O 1
ATOM 746 N N . ARG A 1 99 ? -17.803 7.445 4.316 1.00 92.44 99 ARG A N 1
ATOM 747 C CA . ARG A 1 99 ? -16.780 7.553 5.368 1.00 92.44 99 ARG A CA 1
ATOM 748 C C . ARG A 1 99 ? -16.928 6.482 6.446 1.00 92.44 99 ARG A C 1
ATOM 750 O O . ARG A 1 99 ? -15.923 5.923 6.877 1.00 92.44 99 ARG A O 1
ATOM 757 N N . LEU A 1 100 ? -18.155 6.158 6.860 1.00 93.81 100 LEU A N 1
ATOM 758 C CA . LEU A 1 100 ? -18.407 5.077 7.823 1.00 93.81 100 LEU A CA 1
ATOM 759 C C . LEU A 1 100 ? -17.998 3.710 7.262 1.00 93.81 100 LEU A C 1
ATOM 761 O O . LEU A 1 100 ? -17.319 2.939 7.935 1.00 93.81 100 LEU A O 1
ATOM 765 N N . LEU A 1 101 ? -18.344 3.420 6.009 1.00 93.44 101 LEU A N 1
ATOM 766 C CA . LEU A 1 101 ? -17.883 2.201 5.346 1.00 93.44 101 LEU A CA 1
ATOM 767 C C . LEU A 1 101 ? -16.365 2.219 5.122 1.00 93.44 101 LEU A C 1
ATOM 769 O O . LEU A 1 101 ? -15.711 1.186 5.253 1.00 93.44 101 LEU A O 1
ATOM 773 N N . GLY A 1 102 ? -15.791 3.393 4.854 1.00 92.56 102 GLY A N 1
ATOM 774 C CA . GLY A 1 102 ? -14.348 3.599 4.782 1.00 92.56 102 GLY A CA 1
ATOM 775 C C . GLY A 1 102 ? -13.648 3.274 6.099 1.00 92.56 102 GLY A C 1
ATOM 776 O O . GLY A 1 102 ? -12.595 2.646 6.084 1.00 92.56 102 GLY A O 1
ATOM 777 N N . MET A 1 103 ? -14.253 3.609 7.241 1.00 94.31 103 MET A N 1
ATOM 778 C CA . MET A 1 103 ? -13.768 3.229 8.570 1.00 94.31 103 MET A CA 1
ATOM 779 C C . MET A 1 103 ? -13.700 1.703 8.734 1.00 94.31 103 MET A C 1
ATOM 781 O O . MET A 1 103 ? -12.669 1.178 9.154 1.00 94.31 103 MET A O 1
ATOM 785 N N . LEU A 1 104 ? -14.770 0.987 8.368 1.00 95.00 104 LEU A N 1
ATOM 786 C CA . LEU A 1 104 ? -14.823 -0.480 8.434 1.00 95.00 104 LEU A CA 1
ATOM 787 C C . LEU A 1 104 ? -13.809 -1.132 7.489 1.00 95.00 104 LEU A C 1
ATOM 789 O O . LEU A 1 104 ? -13.121 -2.079 7.867 1.00 95.00 104 LEU A O 1
ATOM 793 N N . PHE A 1 105 ? -13.671 -0.598 6.276 1.00 94.00 105 PHE A N 1
ATOM 794 C CA . PHE A 1 105 ? -12.661 -1.052 5.327 1.00 94.00 105 PHE A CA 1
ATOM 795 C C . PHE A 1 105 ? -11.239 -0.783 5.840 1.00 94.00 105 PHE A C 1
ATOM 797 O O . PHE A 1 105 ? -10.371 -1.648 5.742 1.00 94.00 105 PHE A O 1
ATOM 804 N N . GLY A 1 106 ? -11.009 0.385 6.443 1.00 92.00 106 GLY A N 1
ATOM 805 C CA . GLY A 1 106 ? -9.761 0.742 7.114 1.00 92.00 106 GLY A CA 1
ATOM 806 C C . GLY A 1 106 ? -9.436 -0.214 8.259 1.00 92.00 106 GLY A C 1
ATOM 807 O O . GLY A 1 106 ? -8.308 -0.682 8.361 1.00 92.00 106 GLY A O 1
ATOM 808 N N . LEU A 1 107 ? -10.425 -0.604 9.064 1.00 94.44 107 LEU A N 1
ATOM 809 C CA . LEU A 1 107 ? -10.238 -1.624 10.095 1.00 94.44 107 LEU A CA 1
ATOM 810 C C . LEU A 1 107 ? -9.823 -2.968 9.485 1.00 94.44 107 LEU A C 1
ATOM 812 O O . LEU A 1 107 ? -8.827 -3.547 9.912 1.00 94.44 107 LEU A O 1
ATOM 816 N N . ALA A 1 108 ? -10.542 -3.441 8.463 1.00 93.38 108 ALA A N 1
ATOM 817 C CA . ALA A 1 108 ? -10.229 -4.697 7.782 1.00 93.38 108 ALA A CA 1
ATOM 818 C C . ALA A 1 108 ? -8.815 -4.683 7.176 1.00 93.38 108 ALA A C 1
ATOM 820 O O . ALA A 1 108 ? -8.051 -5.637 7.335 1.00 93.38 108 ALA A O 1
ATOM 821 N N . ARG A 1 109 ? -8.425 -3.573 6.541 1.00 93.62 109 ARG A N 1
ATOM 822 C CA . ARG A 1 109 ? -7.072 -3.361 6.016 1.00 93.62 109 ARG A CA 1
ATOM 823 C C . ARG A 1 109 ? -6.031 -3.343 7.133 1.00 93.62 109 ARG A C 1
ATOM 825 O O . ARG A 1 109 ? -4.983 -3.964 6.983 1.00 93.62 109 ARG A O 1
ATOM 832 N N . GLY A 1 110 ? -6.295 -2.648 8.234 1.00 92.44 110 GLY A N 1
ATOM 833 C CA . GLY A 1 110 ? -5.414 -2.610 9.397 1.00 92.44 110 GLY A CA 1
ATOM 834 C C . GLY A 1 110 ? -5.186 -4.007 9.973 1.00 92.44 110 GLY A C 1
ATOM 835 O O . GLY A 1 110 ? -4.042 -4.400 10.183 1.00 92.44 110 GLY A O 1
ATOM 836 N N . VAL A 1 111 ? -6.258 -4.786 10.140 1.00 92.44 111 VAL A N 1
ATOM 837 C CA . VAL A 1 111 ? -6.204 -6.190 10.574 1.00 92.44 111 VAL A CA 1
ATOM 838 C C . VAL A 1 111 ? -5.362 -7.021 9.612 1.00 92.44 111 VAL A C 1
ATOM 840 O O . VAL A 1 111 ? -4.501 -7.777 10.060 1.00 92.44 111 VAL A O 1
ATOM 843 N N . LEU A 1 112 ? -5.548 -6.855 8.300 1.00 90.62 112 LEU A N 1
ATOM 844 C CA . LEU A 1 112 ? -4.752 -7.551 7.290 1.00 90.62 112 LEU A CA 1
ATOM 845 C C . LEU A 1 112 ? -3.261 -7.196 7.396 1.00 90.62 112 LEU A C 1
ATOM 847 O O . LEU A 1 112 ? -2.423 -8.093 7.420 1.00 90.62 112 LEU A O 1
ATOM 851 N N . VAL A 1 113 ? -2.921 -5.909 7.507 1.00 91.94 113 VAL A N 1
ATOM 852 C CA . VAL A 1 113 ? -1.530 -5.440 7.642 1.00 91.94 113 VAL A CA 1
ATOM 853 C C . VAL A 1 113 ? -0.883 -5.993 8.911 1.00 91.94 113 VAL A C 1
ATOM 855 O O . VAL A 1 113 ? 0.233 -6.505 8.847 1.00 91.94 113 VAL A O 1
ATOM 858 N N . VAL A 1 114 ? -1.585 -5.946 10.048 1.00 92.12 114 VAL A N 1
ATOM 859 C CA . VAL A 1 114 ? -1.100 -6.522 11.311 1.00 92.12 114 VAL A CA 1
ATOM 860 C C . VAL A 1 114 ? -0.910 -8.028 11.171 1.00 92.12 114 VAL A C 1
ATOM 862 O O . VAL A 1 114 ? 0.145 -8.533 11.534 1.00 92.12 114 VAL A O 1
ATOM 865 N N . THR A 1 115 ? -1.872 -8.743 10.584 1.00 87.56 115 THR A N 1
ATOM 866 C CA . THR A 1 115 ? -1.782 -10.197 10.369 1.00 87.56 115 THR A CA 1
ATOM 867 C C . THR A 1 115 ? -0.560 -10.566 9.536 1.00 87.56 115 THR A C 1
ATOM 869 O O . THR A 1 115 ? 0.182 -11.473 9.904 1.00 87.56 115 THR A O 1
ATOM 872 N N . VAL A 1 116 ? -0.311 -9.845 8.438 1.00 87.12 116 VAL A N 1
ATOM 873 C CA . VAL A 1 116 ? 0.877 -10.055 7.599 1.00 87.12 116 VAL A CA 1
ATOM 874 C C . VAL A 1 116 ? 2.154 -9.749 8.383 1.00 87.12 116 VAL A C 1
ATOM 876 O O . VAL A 1 116 ? 3.101 -10.526 8.315 1.00 87.12 116 VAL A O 1
ATOM 879 N N . GLY A 1 117 ? 2.184 -8.674 9.176 1.00 88.88 117 GLY A N 1
ATOM 880 C CA . GLY A 1 117 ? 3.320 -8.353 10.045 1.00 88.88 117 GLY A CA 1
ATOM 881 C C . GLY A 1 117 ? 3.604 -9.448 11.076 1.00 88.88 117 GLY A C 1
ATOM 882 O O . GLY A 1 117 ? 4.739 -9.900 11.200 1.00 88.88 117 GLY A O 1
ATOM 883 N N . VAL A 1 118 ? 2.567 -9.938 11.759 1.00 86.75 118 VAL A N 1
ATOM 884 C CA . VAL A 1 118 ? 2.654 -11.054 12.714 1.00 86.75 118 VAL A CA 1
ATOM 885 C C . VAL A 1 118 ? 3.140 -12.321 12.019 1.00 86.75 118 VAL A C 1
ATOM 887 O O . VAL A 1 118 ? 4.024 -12.997 12.538 1.00 86.75 118 VAL A O 1
ATOM 890 N N . PHE A 1 119 ? 2.624 -12.626 10.828 1.00 82.94 119 PHE A N 1
ATOM 891 C CA . PHE A 1 119 ? 3.091 -13.755 10.031 1.00 82.94 119 PHE A CA 1
ATOM 892 C C . PHE A 1 119 ? 4.583 -13.629 9.698 1.00 82.94 119 PHE A C 1
ATOM 894 O O . PHE A 1 119 ? 5.331 -14.567 9.958 1.00 82.94 119 PHE A O 1
ATOM 901 N N . LEU A 1 120 ? 5.045 -12.474 9.212 1.00 83.81 120 LEU A N 1
ATOM 902 C CA . LEU A 1 120 ? 6.461 -12.252 8.900 1.00 83.81 120 LEU A CA 1
ATOM 903 C C . LEU A 1 120 ? 7.358 -12.404 10.134 1.00 83.81 120 LEU A C 1
ATOM 905 O O . LEU A 1 120 ? 8.390 -13.064 10.053 1.00 83.81 120 LEU A O 1
ATOM 909 N N . VAL A 1 121 ? 6.955 -11.859 11.285 1.00 85.06 121 VAL A N 1
ATOM 910 C CA . VAL A 1 121 ? 7.713 -12.017 12.538 1.00 85.06 121 VAL A CA 1
ATOM 911 C C . VAL A 1 121 ? 7.685 -13.468 13.023 1.00 85.06 121 VAL A C 1
ATOM 913 O O . VAL A 1 121 ? 8.698 -13.952 13.524 1.00 85.06 121 VAL A O 1
ATOM 916 N N . SER A 1 122 ? 6.590 -14.205 12.801 1.00 80.44 122 SER A N 1
ATOM 917 C CA . SER A 1 122 ? 6.491 -15.627 13.164 1.00 80.44 122 SER A CA 1
ATOM 918 C C . SER A 1 122 ? 7.492 -16.528 12.434 1.00 80.44 122 SER A C 1
ATOM 920 O O . SER A 1 122 ? 7.803 -17.615 12.914 1.00 80.44 122 SER A O 1
ATOM 922 N N . LEU A 1 123 ? 8.027 -16.067 11.298 1.00 78.75 123 LEU A N 1
ATOM 923 C CA . LEU A 1 123 ? 9.081 -16.755 10.550 1.00 78.75 123 LEU A CA 1
ATOM 924 C C . LEU A 1 123 ? 10.490 -16.491 11.113 1.00 78.75 123 LEU A C 1
ATOM 926 O O . LEU A 1 123 ? 11.460 -17.053 10.610 1.00 78.75 123 LEU A O 1
ATOM 930 N N . THR A 1 124 ? 10.620 -15.643 12.137 1.00 79.62 124 THR A N 1
ATOM 931 C CA . THR A 1 124 ? 11.900 -15.226 12.731 1.00 79.62 124 THR A CA 1
ATOM 932 C C . THR A 1 124 ? 12.047 -15.708 14.176 1.00 79.62 124 THR A C 1
ATOM 934 O O . THR A 1 124 ? 11.072 -16.070 14.829 1.00 79.62 124 THR A O 1
ATOM 937 N N . ALA A 1 125 ? 13.269 -15.672 14.720 1.00 78.50 125 ALA A N 1
ATOM 938 C CA . ALA A 1 125 ? 13.537 -16.049 16.114 1.00 78.50 125 ALA A CA 1
ATOM 939 C C . ALA A 1 125 ? 12.955 -15.070 17.162 1.00 78.50 125 ALA A C 1
ATOM 941 O O . ALA A 1 125 ? 12.944 -15.393 18.351 1.00 78.50 125 ALA A O 1
ATOM 942 N N . LEU A 1 126 ? 12.433 -13.913 16.731 1.00 79.06 126 LEU A N 1
ATOM 943 C CA . LEU A 1 126 ? 11.859 -12.868 17.591 1.00 79.06 126 LEU A CA 1
ATOM 944 C C . LEU A 1 126 ? 10.620 -13.333 18.374 1.00 79.06 126 LEU A C 1
ATOM 946 O O . LEU A 1 126 ? 10.235 -12.712 19.360 1.00 79.06 126 LEU A O 1
ATOM 950 N N . THR A 1 127 ? 10.011 -14.459 17.993 1.00 79.12 127 THR A N 1
ATOM 951 C CA . THR A 1 127 ? 8.872 -15.042 18.719 1.00 79.12 127 THR A CA 1
ATOM 952 C C . THR A 1 127 ? 9.222 -15.530 20.129 1.00 79.12 127 THR A C 1
ATOM 954 O O . THR A 1 127 ? 8.323 -15.823 20.920 1.00 79.12 127 THR A O 1
ATOM 957 N N . ARG A 1 128 ? 10.516 -15.695 20.440 1.00 77.69 128 ARG A N 1
ATOM 958 C CA . ARG A 1 128 ? 10.998 -16.139 21.759 1.00 77.69 128 ARG A CA 1
ATOM 959 C C . ARG A 1 128 ? 11.160 -14.988 22.752 1.00 77.69 128 ARG A C 1
ATOM 961 O O . ARG A 1 128 ? 11.338 -15.250 23.938 1.00 77.69 128 ARG A O 1
ATOM 968 N N . ASP A 1 129 ? 11.077 -13.744 22.292 1.00 84.62 129 ASP A N 1
ATOM 969 C CA . ASP A 1 129 ? 11.310 -12.591 23.149 1.00 84.62 129 ASP A CA 1
ATOM 970 C C . ASP A 1 129 ? 10.133 -12.327 24.110 1.00 84.62 129 ASP A C 1
ATOM 972 O O . ASP A 1 129 ? 8.967 -12.552 23.754 1.00 84.62 129 ASP A O 1
ATOM 976 N N . PRO A 1 130 ? 10.395 -11.753 25.305 1.00 83.44 130 PRO A N 1
ATOM 977 C CA . PRO A 1 130 ? 9.354 -11.459 26.292 1.00 83.44 130 PRO A CA 1
ATOM 978 C C . PRO A 1 130 ? 8.231 -10.571 25.748 1.00 83.44 130 PRO A C 1
ATOM 980 O O . PRO A 1 130 ? 7.065 -10.771 26.076 1.00 83.44 130 PRO A O 1
ATOM 983 N N . TRP A 1 131 ? 8.560 -9.610 24.879 1.00 82.94 131 TRP A N 1
ATOM 984 C CA . TRP A 1 131 ? 7.583 -8.676 24.321 1.00 82.94 131 TRP A CA 1
ATOM 985 C C . TRP A 1 131 ? 6.551 -9.351 23.409 1.00 82.94 131 TRP A C 1
ATOM 987 O O . TRP A 1 131 ? 5.414 -8.883 23.345 1.00 82.94 131 TRP A O 1
ATOM 997 N N . TRP A 1 132 ? 6.935 -10.442 22.741 1.00 82.31 132 TRP A N 1
ATOM 998 C CA . TRP A 1 132 ? 6.065 -11.228 21.870 1.00 82.31 132 TRP A CA 1
ATOM 999 C C . TRP A 1 132 ? 5.162 -12.152 22.690 1.00 82.31 132 TRP A C 1
ATOM 1001 O O . TRP A 1 132 ? 3.950 -12.181 22.492 1.00 82.31 132 TRP A O 1
ATOM 1011 N N . GLN A 1 133 ? 5.730 -12.872 23.661 1.00 80.06 133 GLN A N 1
ATOM 1012 C CA . GLN A 1 133 ? 4.971 -13.835 24.470 1.00 80.06 133 GLN A CA 1
ATOM 1013 C C . GLN A 1 133 ? 3.972 -13.176 25.428 1.00 80.06 133 GLN A C 1
ATOM 1015 O O . GLN A 1 133 ? 2.927 -13.747 25.719 1.00 80.06 133 GLN A O 1
ATOM 1020 N N . GLN A 1 134 ? 4.282 -11.977 25.917 1.00 82.88 134 GLN A N 1
ATOM 1021 C CA . GLN A 1 134 ? 3.454 -11.252 26.887 1.00 82.88 134 GLN A CA 1
ATOM 1022 C C . GLN A 1 134 ? 2.420 -10.311 26.236 1.00 82.88 134 GLN A C 1
ATOM 1024 O O . GLN A 1 134 ? 1.705 -9.600 26.945 1.00 82.88 134 GLN A O 1
ATOM 1029 N N . SER A 1 135 ? 2.351 -10.250 24.903 1.00 81.00 135 SER A N 1
ATOM 1030 C CA . SER A 1 135 ? 1.382 -9.402 24.200 1.00 81.00 135 SER A CA 1
ATOM 1031 C C . SER A 1 135 ? -0.033 -9.962 24.328 1.00 81.00 135 SER A C 1
ATOM 1033 O O . SER A 1 135 ? -0.276 -11.151 24.126 1.00 81.00 135 SER A O 1
ATOM 1035 N N . ALA A 1 136 ? -0.983 -9.079 24.623 1.00 80.44 136 ALA A N 1
ATOM 1036 C CA . ALA A 1 136 ? -2.387 -9.446 24.761 1.00 80.44 136 ALA A CA 1
ATOM 1037 C C . ALA A 1 136 ? -3.115 -9.529 23.408 1.00 80.44 136 ALA A C 1
ATOM 1039 O O . ALA A 1 136 ? -4.089 -10.269 23.281 1.00 80.44 136 ALA A O 1
ATOM 1040 N N . LEU A 1 137 ? -2.659 -8.774 22.401 1.00 79.88 137 LEU A N 1
ATOM 1041 C CA . LEU A 1 137 ? -3.313 -8.688 21.093 1.00 79.88 137 LEU A CA 1
ATOM 1042 C C . LEU A 1 137 ? -2.778 -9.705 20.083 1.00 79.88 137 LEU A C 1
ATOM 1044 O O . LEU A 1 137 ? -3.533 -10.150 19.221 1.00 79.88 137 LEU A O 1
ATOM 1048 N N . LEU A 1 138 ? -1.512 -10.121 20.191 1.00 81.25 138 LEU A N 1
ATOM 1049 C CA . LEU A 1 138 ? -0.907 -11.078 19.257 1.00 81.25 138 LEU A CA 1
ATOM 1050 C C . LEU A 1 138 ? -1.692 -12.398 19.095 1.00 81.25 138 LEU A C 1
ATOM 1052 O O . LEU A 1 138 ? -1.889 -12.801 17.944 1.00 81.25 138 LEU A O 1
ATOM 1056 N N . PRO A 1 139 ? -2.210 -13.050 20.161 1.00 77.50 139 PRO A N 1
ATOM 1057 C CA . PRO A 1 139 ? -2.958 -14.306 20.035 1.00 77.50 139 PRO A CA 1
ATOM 1058 C C . PRO A 1 139 ? -4.204 -14.229 19.137 1.00 77.50 139 PRO A C 1
ATOM 1060 O O . PRO A 1 139 ? -4.619 -15.234 18.568 1.00 77.50 139 PRO A O 1
ATOM 1063 N N . GLN A 1 140 ? -4.801 -13.045 18.967 1.00 79.94 140 GLN A N 1
ATOM 1064 C CA . GLN A 1 140 ? -5.978 -12.864 18.108 1.00 79.94 140 GLN A CA 1
ATOM 1065 C C . GLN A 1 140 ? -5.625 -12.950 16.615 1.00 79.94 140 GLN A C 1
ATOM 1067 O O . GLN A 1 140 ? -6.449 -13.364 15.801 1.00 79.94 140 GLN A O 1
ATOM 1072 N N . PHE A 1 141 ? -4.384 -12.611 16.254 1.00 78.38 141 PHE A N 1
ATOM 1073 C CA . PHE A 1 141 ? -3.882 -12.654 14.877 1.00 78.38 141 PHE A CA 1
ATOM 1074 C C . PHE A 1 141 ? -3.127 -13.954 14.566 1.00 78.38 141 PHE A C 1
ATOM 1076 O O . PHE A 1 141 ? -2.987 -14.323 13.396 1.00 78.38 141 PHE A O 1
ATOM 1083 N N . THR A 1 142 ? -2.674 -14.695 15.587 1.00 69.88 142 THR A N 1
ATOM 1084 C CA . THR A 1 142 ? -1.958 -15.966 15.390 1.00 69.88 142 THR A CA 1
ATOM 1085 C C . THR A 1 142 ? -2.843 -17.074 14.826 1.00 69.88 142 THR A C 1
ATOM 1087 O O . THR A 1 142 ? -2.327 -17.929 14.115 1.00 69.88 142 THR A O 1
ATOM 1090 N N . GLY A 1 143 ? -4.162 -17.050 15.056 1.00 70.38 143 GLY A N 1
ATOM 1091 C CA . GLY A 1 143 ? -5.094 -18.011 14.449 1.00 70.38 143 GLY A CA 1
ATOM 1092 C C . GLY A 1 143 ? -5.098 -17.943 12.916 1.00 70.38 143 GLY A C 1
ATOM 1093 O O . GLY A 1 143 ? -4.978 -18.965 12.239 1.00 70.38 143 GLY A O 1
ATOM 1094 N N . VAL A 1 144 ? -5.136 -16.728 12.360 1.00 65.00 144 VAL A N 1
ATOM 1095 C CA . VAL A 1 144 ? -5.071 -16.494 10.905 1.00 65.00 144 VAL A CA 1
ATOM 1096 C C . VAL A 1 144 ? -3.658 -16.750 10.370 1.00 65.00 144 VAL A C 1
ATOM 1098 O O . VAL A 1 144 ? -3.496 -17.370 9.319 1.00 65.00 144 VAL A O 1
ATOM 1101 N N . ALA A 1 145 ? -2.618 -16.361 11.117 1.00 60.91 145 ALA A N 1
ATOM 1102 C CA . ALA A 1 145 ? -1.230 -16.667 10.760 1.00 60.91 145 ALA A CA 1
ATOM 1103 C C . ALA A 1 145 ? -0.931 -18.180 10.784 1.00 60.91 145 ALA A C 1
ATOM 1105 O O . ALA A 1 145 ? -0.135 -18.672 9.986 1.00 60.91 145 ALA A O 1
ATOM 1106 N N . GLY A 1 146 ? -1.589 -18.936 11.665 1.00 65.38 146 GLY A N 1
ATOM 1107 C CA . GLY A 1 146 ? -1.511 -20.393 11.747 1.00 65.38 146 GLY A CA 1
ATOM 1108 C C . GLY A 1 146 ? -2.122 -21.071 10.525 1.00 65.38 146 GLY A C 1
ATOM 1109 O O . GLY A 1 146 ? -1.513 -21.984 9.970 1.00 65.38 146 GLY A O 1
ATOM 1110 N N . TRP A 1 147 ? -3.270 -20.579 10.048 1.00 67.00 147 TRP A N 1
ATOM 1111 C CA . TRP A 1 147 ? -3.852 -21.014 8.775 1.00 67.00 147 TRP A CA 1
ATOM 1112 C C . TRP A 1 147 ? -2.923 -20.701 7.590 1.00 67.00 147 TRP A C 1
ATOM 1114 O O . TRP A 1 147 ? -2.693 -21.560 6.741 1.00 67.00 147 TRP A O 1
ATOM 1124 N N . LEU A 1 148 ? -2.299 -19.517 7.572 1.00 63.22 148 LEU A N 1
ATOM 1125 C CA . LEU A 1 148 ? -1.349 -19.134 6.523 1.00 63.22 148 LEU A CA 1
ATOM 1126 C C . LEU A 1 148 ? -0.068 -19.992 6.548 1.00 63.22 148 LEU A C 1
ATOM 1128 O O . LEU A 1 148 ? 0.438 -20.375 5.497 1.00 63.22 148 LEU A O 1
ATOM 1132 N N . ASN A 1 149 ? 0.415 -20.382 7.732 1.00 61.66 149 ASN A N 1
ATOM 1133 C CA . ASN A 1 149 ? 1.553 -21.295 7.896 1.00 61.66 149 ASN A CA 1
ATOM 1134 C C . ASN A 1 149 ? 1.289 -22.710 7.357 1.00 61.66 149 ASN A C 1
ATOM 1136 O O . ASN A 1 149 ? 2.229 -23.394 6.948 1.00 61.66 149 ASN A O 1
ATOM 1140 N N . GLN A 1 150 ? 0.033 -23.162 7.317 1.00 68.62 150 GLN A N 1
ATOM 1141 C CA . GLN A 1 150 ? -0.311 -24.447 6.697 1.00 68.62 150 GLN A CA 1
ATOM 1142 C C . GLN A 1 150 ? -0.134 -24.416 5.175 1.00 68.62 150 GLN A C 1
ATOM 1144 O O . GLN A 1 150 ? 0.200 -25.441 4.586 1.00 68.62 150 GLN A O 1
ATOM 1149 N N . GLN A 1 151 ? -0.274 -23.239 4.558 1.00 70.81 151 GLN A N 1
ATOM 1150 C CA . GLN A 1 151 ? -0.032 -23.028 3.129 1.00 70.81 151 GLN A CA 1
ATOM 1151 C C . GLN A 1 151 ? 1.462 -22.900 2.792 1.00 70.81 151 GLN A C 1
ATOM 1153 O O . GLN A 1 151 ? 1.838 -22.984 1.625 1.00 70.81 151 GLN A O 1
ATOM 1158 N N . VAL A 1 152 ? 2.336 -22.722 3.793 1.00 62.34 152 VAL A N 1
ATOM 1159 C CA . VAL A 1 152 ? 3.786 -22.655 3.579 1.00 62.34 152 VAL A CA 1
ATOM 1160 C C . VAL A 1 152 ? 4.340 -24.072 3.338 1.00 62.34 152 VAL A C 1
ATOM 1162 O O . VAL A 1 152 ? 4.251 -24.932 4.233 1.00 62.34 152 VAL A O 1
ATOM 1165 N N . PRO A 1 153 ? 4.965 -24.335 2.168 1.00 63.06 153 PRO A N 1
ATOM 1166 C CA . PRO A 1 153 ? 5.557 -25.629 1.847 1.00 63.06 153 PRO A CA 1
ATOM 1167 C C . PRO A 1 153 ? 6.552 -26.078 2.921 1.00 63.06 153 PRO A C 1
ATOM 1169 O O . PRO A 1 153 ? 7.350 -25.293 3.437 1.00 63.06 153 PRO A O 1
ATOM 1172 N N . SER A 1 154 ? 6.526 -27.365 3.260 1.00 57.56 154 SER A N 1
ATOM 1173 C CA . SER A 1 154 ? 7.381 -27.978 4.288 1.00 57.56 154 SER A CA 1
ATOM 1174 C C . SER A 1 154 ? 8.887 -27.808 4.027 1.00 57.56 154 SER A C 1
ATOM 1176 O O . SER A 1 154 ? 9.684 -27.865 4.964 1.00 57.56 154 SER A O 1
ATOM 1178 N N . SER A 1 155 ? 9.285 -27.527 2.785 1.00 59.62 155 SER A N 1
ATOM 1179 C CA . SER A 1 155 ? 10.657 -27.208 2.382 1.00 59.62 155 SER A CA 1
ATOM 1180 C C . SER A 1 155 ? 11.164 -25.879 2.955 1.00 59.62 155 SER A C 1
ATOM 1182 O O . SER A 1 155 ? 12.284 -25.843 3.456 1.00 59.62 155 SER A O 1
ATOM 1184 N N . ALA A 1 156 ? 10.353 -24.815 2.982 1.00 60.62 156 ALA A N 1
ATOM 1185 C CA . ALA A 1 156 ? 10.765 -23.516 3.531 1.00 60.62 156 ALA A CA 1
ATOM 1186 C C . ALA A 1 156 ? 10.955 -23.560 5.059 1.00 60.62 156 ALA A C 1
ATOM 1188 O O . ALA A 1 156 ? 11.849 -22.914 5.604 1.00 60.62 156 ALA A O 1
ATOM 1189 N N . ARG A 1 157 ? 10.165 -24.395 5.750 1.00 59.44 157 ARG A N 1
ATOM 1190 C CA . ARG A 1 157 ? 10.260 -24.588 7.205 1.00 59.44 157 ARG A CA 1
ATOM 1191 C C . ARG A 1 157 ? 11.597 -25.197 7.635 1.00 59.44 157 ARG A C 1
ATOM 1193 O O . ARG A 1 157 ? 12.125 -24.805 8.669 1.00 59.44 157 ARG A O 1
ATOM 1200 N N . ARG A 1 158 ? 12.179 -26.097 6.830 1.00 58.44 158 ARG A N 1
ATOM 1201 C CA . ARG A 1 158 ? 13.485 -26.710 7.136 1.00 58.44 158 ARG A CA 1
ATOM 1202 C C . ARG A 1 158 ? 14.621 -25.692 7.101 1.00 58.44 158 ARG A C 1
ATOM 1204 O O . ARG A 1 158 ? 15.425 -25.684 8.022 1.00 58.44 158 ARG A O 1
ATOM 1211 N N . PHE A 1 159 ? 14.658 -24.806 6.108 1.00 59.50 159 PHE A N 1
ATOM 1212 C CA . PHE A 1 159 ? 15.732 -23.810 5.995 1.00 59.50 159 PHE A CA 1
ATOM 1213 C C . PHE A 1 159 ? 15.670 -22.732 7.083 1.00 59.50 159 PHE A C 1
ATOM 1215 O O . PHE A 1 159 ? 16.710 -22.279 7.549 1.00 59.50 159 PHE A O 1
ATOM 1222 N N . LEU A 1 160 ? 14.467 -22.363 7.533 1.00 59.94 160 LEU A N 1
ATOM 1223 C CA . LEU A 1 160 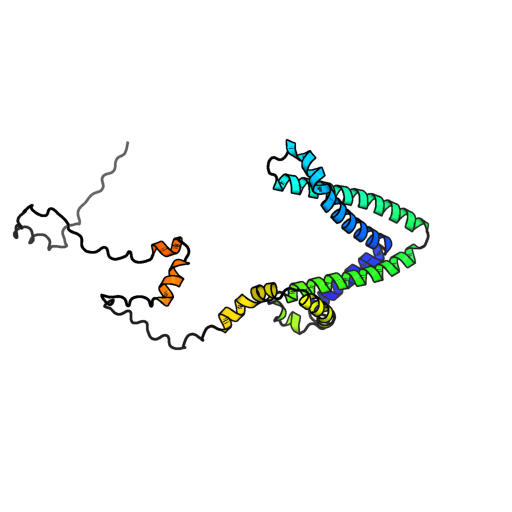? 14.291 -21.400 8.625 1.00 59.94 160 LEU A CA 1
ATOM 1224 C C . LEU A 1 160 ? 14.591 -22.005 10.015 1.00 59.94 160 LEU A C 1
ATOM 1226 O O . LEU A 1 160 ? 14.973 -21.270 10.919 1.00 59.94 160 LEU A O 1
ATOM 1230 N N . GLN A 1 161 ? 14.455 -23.329 10.192 1.00 59.91 161 GLN A N 1
ATOM 1231 C CA . GLN A 1 161 ? 14.695 -24.029 11.471 1.00 59.91 161 GLN A CA 1
ATOM 1232 C C . GLN A 1 161 ? 16.094 -24.664 11.602 1.00 59.91 161 GLN A C 1
ATOM 1234 O O . GLN A 1 161 ? 16.556 -24.907 12.717 1.00 59.91 161 GLN A O 1
ATOM 1239 N N . GLN A 1 162 ? 16.786 -24.920 10.488 1.00 54.94 162 GLN A N 1
ATOM 1240 C CA . GLN A 1 162 ? 18.090 -25.594 10.455 1.00 54.94 162 GLN A CA 1
ATOM 1241 C C . GLN A 1 162 ? 19.232 -24.925 11.246 1.00 54.94 162 GLN A C 1
ATOM 1243 O O . GLN A 1 162 ? 20.025 -25.686 11.807 1.00 54.94 162 GLN A O 1
ATOM 1248 N N . PRO A 1 163 ? 19.350 -23.582 11.358 1.00 54.66 163 PRO A N 1
ATOM 1249 C CA . PRO A 1 163 ? 20.490 -22.980 12.052 1.00 54.66 163 PRO A CA 1
ATOM 1250 C C . PRO A 1 163 ? 20.582 -23.374 13.532 1.00 54.66 163 PRO A C 1
ATOM 1252 O O . PRO A 1 163 ? 21.678 -23.592 14.037 1.00 54.66 163 PRO A O 1
ATOM 1255 N N . SER A 1 164 ? 19.444 -23.508 14.222 1.00 54.03 164 SER A N 1
ATOM 1256 C CA . SER A 1 164 ? 19.411 -23.816 15.659 1.00 54.03 164 SER A CA 1
ATOM 1257 C C . SER A 1 164 ? 19.565 -25.308 15.962 1.00 54.03 164 SER A C 1
ATOM 1259 O O . SER A 1 164 ? 20.368 -25.676 16.810 1.00 54.03 164 SER A O 1
ATOM 1261 N N . THR A 1 165 ? 18.889 -26.194 15.220 1.00 55.31 165 THR A N 1
ATOM 1262 C CA . THR A 1 165 ? 18.958 -27.648 15.479 1.00 55.31 165 THR A CA 1
ATOM 1263 C C . THR A 1 165 ? 20.334 -28.256 15.211 1.00 55.31 165 THR A C 1
ATOM 1265 O O . THR A 1 165 ? 20.689 -29.249 15.838 1.00 55.31 165 THR A O 1
ATOM 1268 N N . ALA A 1 166 ? 21.118 -27.673 14.297 1.00 58.91 166 ALA A N 1
ATOM 1269 C CA . ALA A 1 166 ? 22.487 -28.121 14.048 1.00 58.91 166 ALA A CA 1
ATOM 1270 C C . ALA A 1 166 ? 23.430 -27.804 15.222 1.00 58.91 166 ALA A C 1
ATOM 1272 O O . ALA A 1 166 ? 24.407 -28.521 15.407 1.00 58.91 166 ALA A O 1
ATOM 1273 N N . MET A 1 167 ? 23.133 -26.762 16.010 1.00 55.84 167 MET A N 1
ATOM 1274 C CA . MET A 1 167 ? 23.905 -26.394 17.201 1.00 55.84 167 MET A CA 1
ATOM 1275 C C . MET A 1 167 ? 23.398 -27.098 18.467 1.00 55.84 167 MET A C 1
ATOM 1277 O O . MET A 1 167 ? 24.216 -27.497 19.288 1.00 55.84 167 MET A O 1
ATOM 1281 N N . ASP A 1 168 ? 22.087 -27.333 18.591 1.00 61.84 168 ASP A N 1
ATOM 1282 C CA . ASP A 1 168 ? 21.485 -28.063 19.724 1.00 61.84 168 ASP A CA 1
ATOM 1283 C C . ASP A 1 168 ? 21.836 -29.565 19.730 1.00 61.84 168 ASP A C 1
ATOM 1285 O O . ASP A 1 168 ? 21.811 -30.214 20.773 1.00 61.84 168 ASP A O 1
ATOM 1289 N N . GLY A 1 169 ? 22.159 -30.131 18.560 1.00 60.06 169 GLY A N 1
ATOM 1290 C CA . GLY A 1 169 ? 22.596 -31.522 18.404 1.00 60.06 169 GLY A CA 1
ATOM 1291 C C . GLY A 1 169 ? 24.103 -31.743 18.559 1.00 60.06 169 GLY A C 1
ATOM 1292 O O . GLY A 1 169 ? 24.557 -32.882 18.433 1.00 60.06 169 GLY A O 1
ATOM 1293 N N . LEU A 1 170 ? 24.894 -30.689 18.797 1.00 63.03 170 LEU A N 1
ATOM 1294 C CA . LEU A 1 170 ? 26.311 -30.859 19.097 1.00 63.03 170 LEU A CA 1
ATOM 1295 C C . LEU A 1 170 ? 26.432 -31.436 20.512 1.00 63.03 170 LEU A C 1
ATOM 1297 O O . LEU A 1 170 ? 25.893 -30.842 21.448 1.00 63.03 170 LEU A O 1
ATOM 1301 N N . PRO A 1 171 ? 27.128 -32.573 20.706 1.00 64.81 171 PRO A N 1
ATOM 1302 C CA . PRO A 1 171 ? 27.450 -33.020 22.052 1.00 64.81 171 PRO A CA 1
ATOM 1303 C C . PRO A 1 171 ? 28.156 -31.867 22.765 1.00 64.81 171 PRO A C 1
ATOM 1305 O O . PRO A 1 171 ? 29.090 -31.281 22.211 1.00 64.81 171 PRO A O 1
ATOM 1308 N N . SER A 1 172 ? 27.688 -31.519 23.967 1.00 61.31 172 SER A N 1
ATOM 1309 C CA . SER A 1 172 ? 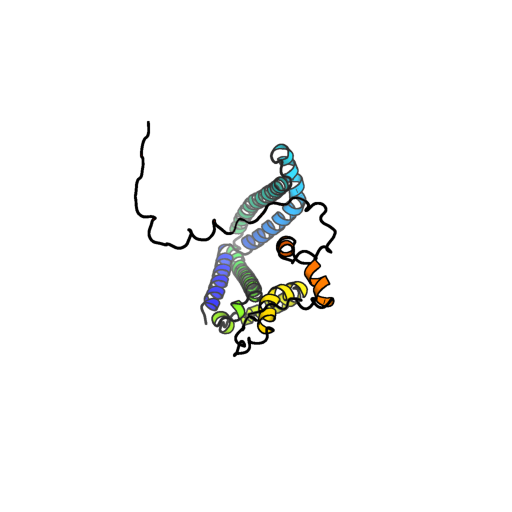28.367 -30.560 24.837 1.00 61.31 172 SER A CA 1
ATOM 1310 C C . SER A 1 172 ? 29.846 -30.918 24.853 1.00 61.31 172 SER A C 1
ATOM 1312 O O . SER A 1 172 ? 30.181 -32.070 25.155 1.00 61.31 172 SER A O 1
ATOM 1314 N N . LEU A 1 173 ? 30.708 -29.972 24.463 1.00 64.69 173 LEU A N 1
ATOM 1315 C CA . LEU A 1 173 ? 32.152 -30.179 24.497 1.00 64.69 173 LEU A CA 1
ATOM 1316 C C . LEU A 1 173 ? 32.482 -30.741 25.884 1.00 64.69 173 LEU A C 1
ATOM 1318 O O . LEU A 1 173 ? 32.083 -30.116 26.868 1.00 64.69 173 LEU A O 1
ATOM 1322 N N . PRO A 1 174 ? 33.096 -31.934 25.989 1.00 65.25 174 PRO A N 1
ATOM 1323 C CA . PRO A 1 174 ? 33.368 -32.521 27.289 1.00 65.25 174 PRO A CA 1
ATOM 1324 C C . PRO A 1 174 ? 34.121 -31.493 28.134 1.00 65.25 174 PRO A C 1
ATOM 1326 O O . PRO A 1 174 ? 35.128 -30.955 27.674 1.00 65.25 174 PRO A O 1
ATOM 1329 N N . ASP A 1 175 ? 33.646 -31.239 29.361 1.00 63.69 175 ASP A N 1
ATOM 1330 C CA . ASP A 1 175 ? 34.195 -30.234 30.298 1.00 63.69 175 ASP A CA 1
ATOM 1331 C C . ASP A 1 175 ? 35.704 -30.395 30.550 1.00 63.69 175 ASP A C 1
ATOM 1333 O O . ASP A 1 175 ? 36.376 -29.517 31.091 1.00 63.69 175 ASP A O 1
ATOM 1337 N N . LYS A 1 176 ? 36.256 -31.537 30.140 1.00 54.91 176 LYS A N 1
ATOM 1338 C CA . LYS A 1 176 ? 37.681 -31.791 30.045 1.00 54.91 176 LYS A CA 1
ATOM 1339 C C . LYS A 1 176 ? 38.021 -32.126 28.602 1.00 54.91 176 LYS A C 1
ATOM 1341 O O . LYS A 1 176 ? 37.927 -33.282 28.191 1.00 54.91 176 LYS A O 1
ATOM 1346 N N . LEU A 1 177 ? 38.475 -31.124 27.854 1.00 61.09 177 LEU A N 1
ATOM 1347 C CA . LEU A 1 177 ? 39.341 -31.395 26.714 1.00 61.09 177 LEU A CA 1
ATOM 1348 C C . LEU A 1 177 ? 40.564 -32.134 27.285 1.00 61.09 177 LEU A C 1
ATOM 1350 O O . LEU A 1 177 ? 41.243 -31.560 28.144 1.00 61.09 177 LEU A O 1
ATOM 1354 N N . PRO A 1 178 ? 40.844 -33.397 26.906 1.00 63.94 178 PRO A N 1
ATOM 1355 C CA . PRO A 1 178 ? 42.134 -33.984 27.238 1.00 63.94 178 PRO A CA 1
ATOM 1356 C C . PRO A 1 178 ? 43.190 -33.027 26.689 1.00 63.94 178 PRO A C 1
ATOM 1358 O O . PRO A 1 178 ? 43.064 -32.602 25.539 1.00 63.94 178 PRO A O 1
ATOM 1361 N N . GLU A 1 179 ? 44.169 -32.629 27.512 1.00 57.25 179 GLU A N 1
ATOM 1362 C CA . GLU A 1 179 ? 45.302 -31.831 27.040 1.00 57.25 179 GLU A CA 1
ATOM 1363 C C . GLU A 1 179 ? 45.778 -32.461 25.734 1.00 57.25 179 GLU A C 1
ATOM 1365 O O . GLU A 1 179 ? 46.227 -33.611 25.731 1.00 57.25 179 GLU A O 1
ATOM 1370 N N . LEU A 1 180 ? 45.612 -31.750 24.618 1.00 50.66 180 LEU A N 1
ATOM 1371 C CA . LEU A 1 180 ? 46.124 -32.162 23.320 1.00 50.66 180 LEU A CA 1
ATOM 1372 C C . LEU A 1 180 ? 47.650 -32.143 23.424 1.00 50.66 180 LEU A C 1
ATOM 1374 O O . LEU A 1 180 ? 48.313 -31.191 23.019 1.00 50.66 180 LEU A O 1
ATOM 1378 N N . ARG A 1 181 ? 48.223 -33.196 24.010 1.00 54.34 181 ARG A N 1
ATOM 1379 C CA . ARG A 1 181 ? 49.645 -33.491 23.931 1.00 54.34 181 ARG A CA 1
ATOM 1380 C C . ARG A 1 181 ? 49.883 -33.916 22.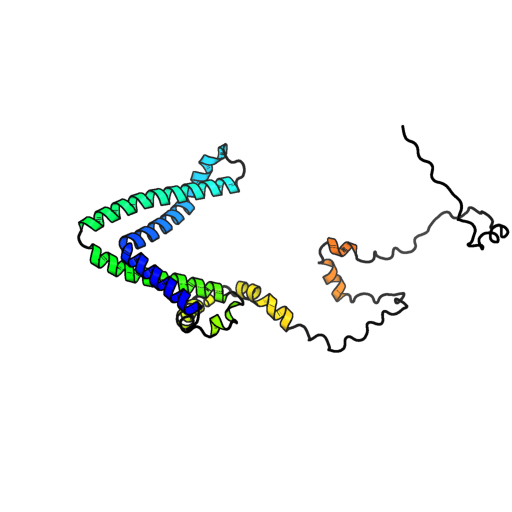501 1.00 54.34 181 ARG A C 1
ATOM 1382 O O . ARG A 1 181 ? 49.701 -35.079 22.152 1.00 54.34 181 ARG A O 1
ATOM 1389 N N . LEU A 1 182 ? 50.226 -32.941 21.666 1.00 57.59 182 LEU A N 1
ATOM 1390 C CA . LEU A 1 182 ? 50.767 -33.195 20.343 1.00 57.59 182 LEU A CA 1
ATOM 1391 C C . LEU A 1 182 ? 51.917 -34.195 20.530 1.00 57.59 182 LEU A C 1
ATOM 1393 O O . LEU A 1 182 ? 52.855 -33.886 21.271 1.00 57.59 182 LEU A O 1
ATOM 1397 N N . PRO A 1 183 ? 51.840 -35.403 19.945 1.00 58.03 183 PRO A N 1
ATOM 1398 C CA . PRO A 1 183 ? 52.943 -36.341 20.007 1.00 58.03 183 PRO A CA 1
ATOM 1399 C C . PRO A 1 183 ? 54.192 -35.629 19.490 1.00 58.03 183 PRO A C 1
ATOM 1401 O O . PRO A 1 183 ? 54.206 -35.147 18.359 1.00 58.03 183 PRO A O 1
ATOM 1404 N N . THR A 1 184 ? 55.252 -35.558 20.297 1.00 59.53 184 THR A N 1
ATOM 1405 C CA . THR A 1 184 ? 56.536 -34.967 19.876 1.00 59.53 184 THR A CA 1
ATOM 1406 C C . THR A 1 184 ? 57.150 -35.729 18.696 1.00 59.53 184 THR A C 1
ATOM 1408 O O . THR A 1 184 ? 58.093 -35.262 18.065 1.00 59.53 184 THR A O 1
ATOM 1411 N N . GLN A 1 185 ? 56.594 -36.900 18.378 1.00 54.25 185 GLN A N 1
ATOM 1412 C CA . GLN A 1 185 ? 56.839 -37.644 17.158 1.00 54.25 185 GLN A CA 1
ATOM 1413 C C . GLN A 1 185 ? 55.514 -37.859 16.430 1.00 54.25 185 GLN A C 1
ATOM 1415 O O . GLN A 1 185 ? 54.671 -38.646 16.863 1.00 54.25 185 GLN A O 1
ATOM 1420 N N . LEU A 1 186 ? 55.343 -37.167 15.303 1.00 56.44 186 LEU A N 1
ATOM 1421 C CA . LEU A 1 186 ? 54.342 -37.546 14.314 1.00 56.44 186 LEU A CA 1
ATOM 1422 C C . LEU A 1 186 ? 54.619 -38.997 13.887 1.00 56.44 186 LEU A C 1
ATOM 1424 O O . LEU A 1 186 ? 55.762 -39.301 13.530 1.00 56.44 186 LEU A O 1
ATOM 1428 N N . PRO A 1 187 ? 53.615 -39.892 13.908 1.00 61.53 187 PRO A N 1
ATOM 1429 C CA . PRO A 1 187 ? 53.754 -41.220 13.333 1.00 61.53 187 PRO A CA 1
ATOM 1430 C C . PRO A 1 187 ? 54.298 -41.093 11.909 1.00 61.53 187 PRO A C 1
ATOM 1432 O O . PRO A 1 187 ? 53.734 -40.366 11.091 1.00 61.53 187 PRO A O 1
ATOM 1435 N N . SER A 1 188 ? 55.383 -41.803 11.597 1.00 60.31 188 SER A N 1
ATOM 1436 C CA . SER A 1 188 ? 55.958 -41.834 10.243 1.00 60.31 188 SER A CA 1
ATOM 1437 C C . SER A 1 188 ? 54.985 -42.402 9.203 1.00 60.31 188 SER A C 1
ATOM 1439 O O . SER A 1 188 ? 55.196 -42.249 8.002 1.00 60.31 188 SER A O 1
ATOM 1441 N N . GLN A 1 189 ? 53.894 -43.015 9.664 1.00 55.38 189 GLN A N 1
ATOM 1442 C CA . GLN A 1 189 ? 52.730 -43.343 8.864 1.00 55.38 189 GLN A CA 1
ATOM 1443 C C . GLN A 1 189 ? 51.493 -42.756 9.534 1.00 55.38 189 GLN A C 1
ATOM 1445 O O . GLN A 1 189 ? 51.042 -43.239 10.574 1.00 55.38 189 GLN A O 1
ATOM 1450 N N . LEU A 1 190 ? 50.940 -41.704 8.931 1.00 57.94 190 LEU A N 1
ATOM 1451 C CA . LEU A 1 190 ? 49.589 -41.272 9.261 1.00 57.94 190 LEU A CA 1
ATOM 1452 C C . LEU A 1 190 ? 48.637 -42.448 8.983 1.00 57.94 190 LEU A C 1
ATOM 1454 O O . LEU A 1 190 ? 48.744 -43.057 7.912 1.00 57.94 190 LEU A O 1
ATOM 1458 N N . PRO A 1 191 ? 47.718 -42.782 9.909 1.00 66.50 191 PRO A N 1
ATOM 1459 C CA . PRO A 1 191 ? 46.674 -43.758 9.638 1.00 66.50 191 PRO A CA 1
ATOM 1460 C C . PRO A 1 191 ? 45.972 -43.365 8.344 1.00 66.50 191 PRO A C 1
ATOM 1462 O O . PRO A 1 191 ? 45.545 -42.216 8.196 1.00 66.50 191 PRO A O 1
ATOM 1465 N N . GLN A 1 192 ? 45.882 -44.291 7.390 1.00 64.69 192 GLN A N 1
ATOM 1466 C CA . GLN A 1 192 ? 45.137 -44.007 6.174 1.00 64.69 192 GLN A CA 1
ATOM 1467 C C . GLN A 1 192 ? 43.697 -43.684 6.565 1.00 64.69 192 GLN A C 1
ATOM 1469 O O . GLN A 1 192 ? 43.072 -44.422 7.329 1.00 64.69 192 GLN A O 1
ATOM 1474 N N . LEU A 1 193 ? 43.193 -42.554 6.068 1.00 67.50 193 LEU A N 1
ATOM 1475 C CA . LEU A 1 193 ? 41.808 -42.163 6.284 1.00 67.50 193 LEU A CA 1
ATOM 1476 C C . LEU A 1 193 ? 40.906 -43.328 5.858 1.00 67.50 193 LEU A C 1
ATOM 1478 O O . LEU A 1 193 ? 41.078 -43.824 4.738 1.00 67.50 193 LEU A O 1
ATOM 1482 N N . PRO A 1 194 ? 39.966 -43.768 6.716 1.00 73.19 194 PRO A N 1
ATOM 1483 C CA . PRO A 1 194 ? 39.038 -44.832 6.365 1.00 73.19 194 PRO A CA 1
ATOM 1484 C C . PRO A 1 194 ? 38.373 -44.523 5.019 1.00 73.19 194 PRO A C 1
ATOM 1486 O O . PRO A 1 194 ? 37.993 -43.378 4.774 1.00 73.19 194 PRO A O 1
ATOM 1489 N N . SER A 1 195 ? 38.228 -45.524 4.149 1.00 66.44 195 SER A N 1
ATOM 1490 C CA . SER A 1 195 ? 37.774 -45.344 2.757 1.00 66.44 195 SER A CA 1
ATOM 1491 C C . SER A 1 195 ? 36.443 -44.593 2.630 1.00 66.44 195 SER A C 1
ATOM 1493 O O . SER A 1 195 ? 36.249 -43.832 1.686 1.00 66.44 195 SER A O 1
ATOM 1495 N N . GLN A 1 196 ? 35.565 -44.714 3.629 1.00 73.50 196 GLN A N 1
ATOM 1496 C CA . GLN A 1 196 ? 34.314 -43.951 3.733 1.00 73.50 196 GLN A CA 1
ATOM 1497 C C . GLN A 1 196 ? 34.512 -42.422 3.717 1.00 73.50 196 GLN A C 1
ATOM 1499 O O . GLN A 1 196 ? 33.688 -41.700 3.165 1.00 73.50 196 GLN A O 1
ATOM 1504 N N . TRP A 1 197 ? 35.620 -41.921 4.268 1.00 62.00 197 TRP A N 1
ATOM 1505 C CA . TRP A 1 197 ? 35.931 -40.491 4.317 1.00 62.00 197 TRP A CA 1
ATOM 1506 C C . TRP A 1 197 ? 36.585 -39.981 3.030 1.00 62.00 197 TRP A C 1
ATOM 1508 O O . TRP A 1 197 ? 36.508 -38.792 2.733 1.00 62.00 197 TRP A O 1
ATOM 1518 N N . GLN A 1 198 ? 37.195 -40.859 2.228 1.00 70.12 198 GLN A N 1
ATOM 1519 C CA . GLN A 1 198 ? 37.887 -40.468 0.994 1.00 70.12 198 GLN A CA 1
ATOM 1520 C C . GLN A 1 198 ? 36.914 -39.910 -0.055 1.00 70.12 198 GLN A C 1
ATOM 1522 O O . GLN A 1 198 ? 37.214 -38.904 -0.697 1.00 70.12 198 GLN A O 1
ATOM 1527 N N . GLY A 1 199 ? 35.717 -40.497 -0.173 1.00 68.38 199 GLY A N 1
ATOM 1528 C CA . GLY A 1 199 ? 34.670 -39.988 -1.066 1.00 68.38 199 GLY A CA 1
ATOM 1529 C C . GLY A 1 199 ? 34.106 -38.632 -0.628 1.00 68.38 199 GLY A C 1
ATOM 1530 O O . GLY A 1 199 ? 33.728 -37.812 -1.459 1.00 68.38 199 GLY A O 1
ATOM 1531 N N . GLN A 1 200 ? 34.106 -38.351 0.676 1.00 69.31 200 GLN A N 1
ATOM 1532 C CA . GLN A 1 200 ? 33.570 -37.105 1.228 1.00 69.31 200 GLN A CA 1
ATOM 1533 C C . GLN A 1 200 ? 34.521 -35.917 1.008 1.00 69.31 200 GLN A C 1
ATOM 1535 O O . GLN A 1 200 ? 34.079 -34.784 0.829 1.00 69.31 200 GLN A O 1
ATOM 1540 N N . LEU A 1 201 ? 35.826 -36.189 0.936 1.00 62.12 201 LEU A 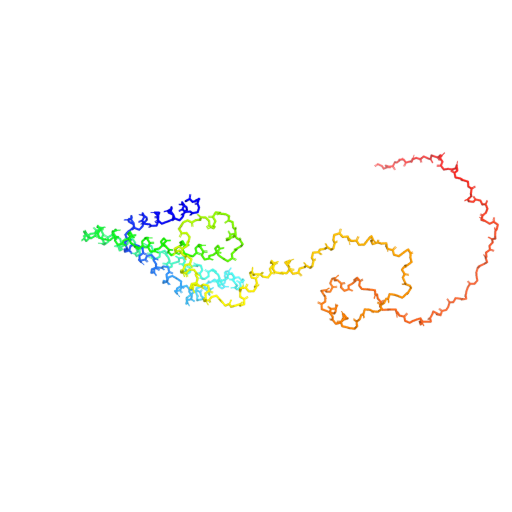N 1
ATOM 1541 C CA . LEU A 1 201 ? 36.854 -35.192 0.633 1.00 62.12 201 LEU A CA 1
ATOM 1542 C C . LEU A 1 201 ? 36.879 -34.790 -0.849 1.00 62.12 201 LEU A C 1
ATOM 1544 O O . LEU A 1 201 ? 37.237 -33.656 -1.159 1.00 62.12 201 LEU A O 1
ATOM 1548 N N . GLN A 1 202 ? 36.453 -35.669 -1.765 1.00 67.44 202 GLN A N 1
ATOM 1549 C CA . GLN A 1 202 ? 36.358 -35.348 -3.199 1.00 67.44 202 GLN A CA 1
ATOM 1550 C C . GLN A 1 202 ? 35.319 -34.260 -3.506 1.00 67.44 202 GLN A C 1
ATOM 1552 O O . GLN A 1 202 ? 35.441 -33.568 -4.513 1.00 67.44 202 GLN A O 1
ATOM 1557 N N . GLY A 1 203 ? 34.326 -34.074 -2.631 1.00 66.62 203 GLY A N 1
ATOM 1558 C CA . GLY A 1 203 ? 33.315 -33.022 -2.757 1.00 66.62 203 GLY A CA 1
ATOM 1559 C C . GLY A 1 203 ? 33.743 -31.649 -2.227 1.00 66.62 203 GLY A C 1
ATOM 1560 O O . GLY A 1 203 ? 32.959 -30.704 -2.312 1.00 66.62 203 GLY A O 1
ATOM 1561 N N . LEU A 1 204 ? 34.945 -31.512 -1.653 1.00 72.38 204 LEU A N 1
ATOM 1562 C CA . LEU A 1 204 ? 35.402 -30.237 -1.099 1.00 72.38 204 LEU A CA 1
ATOM 1563 C C . LEU A 1 204 ? 35.706 -29.216 -2.207 1.00 72.38 204 LEU A C 1
ATOM 1565 O O . LEU A 1 204 ? 36.210 -29.590 -3.266 1.00 72.38 204 LEU A O 1
ATOM 1569 N N . PRO A 1 205 ? 35.452 -27.915 -1.978 1.00 67.00 205 PRO A N 1
ATOM 1570 C CA . PRO A 1 205 ? 35.765 -26.870 -2.947 1.00 67.00 205 PRO A CA 1
ATOM 1571 C C . PRO A 1 205 ? 37.264 -26.862 -3.278 1.00 67.00 205 PRO A C 1
ATOM 1573 O O . PRO A 1 205 ? 38.102 -27.036 -2.394 1.00 67.00 205 PRO A O 1
ATOM 1576 N N . ALA A 1 206 ? 37.606 -26.623 -4.548 1.00 59.19 206 ALA A N 1
ATOM 1577 C CA . ALA A 1 206 ? 38.975 -26.715 -5.076 1.00 59.19 206 ALA A CA 1
ATOM 1578 C C . ALA A 1 206 ? 40.019 -25.903 -4.278 1.00 59.19 206 ALA A C 1
ATOM 1580 O O . ALA A 1 206 ? 41.173 -26.310 -4.180 1.00 59.19 206 ALA A O 1
ATOM 1581 N N . ALA A 1 207 ? 39.600 -24.806 -3.638 1.00 63.44 207 ALA A N 1
ATOM 1582 C CA . ALA A 1 207 ? 40.444 -23.993 -2.761 1.00 63.44 207 ALA A CA 1
ATOM 1583 C C . ALA A 1 207 ? 41.004 -24.762 -1.544 1.00 63.44 207 ALA A C 1
ATOM 1585 O O . ALA A 1 207 ? 42.083 -24.436 -1.061 1.00 63.44 207 ALA A O 1
ATOM 1586 N N . LEU A 1 208 ? 40.296 -25.790 -1.063 1.00 51.75 208 LEU A N 1
ATOM 1587 C CA . LEU A 1 208 ? 40.714 -26.629 0.067 1.00 51.75 208 LEU A CA 1
ATOM 1588 C C . LEU A 1 208 ? 41.467 -27.892 -0.375 1.00 51.75 208 LEU A C 1
ATOM 1590 O O . LEU A 1 208 ? 42.207 -28.471 0.416 1.00 51.75 208 LEU A O 1
ATOM 1594 N N . GLN A 1 209 ? 41.331 -28.303 -1.639 1.00 59.12 209 GLN A N 1
ATOM 1595 C CA . GLN A 1 209 ? 42.016 -29.484 -2.181 1.00 59.12 209 GLN A CA 1
ATOM 1596 C C . GLN A 1 209 ? 43.538 -29.279 -2.284 1.00 59.12 209 GLN A C 1
ATOM 1598 O O . GLN A 1 209 ? 44.298 -30.239 -2.177 1.00 59.12 209 GLN A O 1
ATOM 1603 N N . GLY A 1 210 ? 43.995 -28.028 -2.422 1.00 54.75 210 GLY A N 1
ATOM 1604 C CA . GLY A 1 210 ? 45.418 -27.671 -2.485 1.00 54.75 210 GLY A CA 1
ATOM 1605 C C . GLY A 1 210 ? 46.201 -27.837 -1.175 1.00 54.75 210 GLY A C 1
ATOM 1606 O O . GLY A 1 210 ? 47.425 -27.754 -1.201 1.00 54.75 210 GLY A O 1
ATOM 1607 N N . LEU A 1 211 ? 45.526 -28.084 -0.044 1.00 55.19 211 LEU A N 1
ATOM 1608 C CA . LEU A 1 211 ? 46.168 -28.385 1.245 1.00 55.19 211 LEU A CA 1
ATOM 1609 C C . LEU A 1 211 ? 46.345 -29.893 1.511 1.00 55.19 211 LEU A C 1
ATOM 1611 O O . LEU A 1 211 ? 46.923 -30.262 2.533 1.00 55.19 211 LEU A O 1
ATOM 1615 N N . ALA A 1 212 ? 45.860 -30.773 0.629 1.00 52.69 212 ALA A N 1
ATOM 1616 C CA . ALA A 1 212 ? 46.030 -32.213 0.798 1.00 52.69 212 ALA A CA 1
ATOM 1617 C C . ALA A 1 212 ? 47.487 -32.635 0.508 1.00 52.69 212 ALA A C 1
ATOM 1619 O O . ALA A 1 212 ? 48.074 -32.171 -0.475 1.00 52.69 212 ALA A O 1
ATOM 1620 N N . PRO A 1 213 ? 48.093 -33.524 1.319 1.00 51.00 213 PRO A N 1
ATOM 1621 C CA . PRO A 1 213 ? 49.443 -34.005 1.056 1.00 51.00 213 PRO A CA 1
ATOM 1622 C C . PRO A 1 213 ? 49.472 -34.758 -0.280 1.00 51.00 213 PRO A C 1
ATOM 1624 O O . PRO A 1 213 ? 48.699 -35.692 -0.497 1.00 51.00 213 PRO A O 1
ATOM 1627 N N . ALA A 1 214 ? 50.351 -34.327 -1.190 1.00 42.69 214 ALA A N 1
ATOM 1628 C CA . ALA A 1 214 ? 50.518 -34.945 -2.502 1.00 42.69 214 ALA A CA 1
ATOM 1629 C C . ALA A 1 214 ? 50.815 -36.453 -2.366 1.00 42.69 214 ALA A C 1
ATOM 1631 O O . ALA A 1 214 ? 51.557 -36.847 -1.460 1.00 42.69 214 ALA A O 1
ATOM 1632 N N . PRO A 1 215 ? 50.283 -37.311 -3.258 1.00 45.12 215 PRO A N 1
ATOM 1633 C CA . PRO A 1 215 ? 50.542 -38.740 -3.189 1.00 45.12 215 PRO A CA 1
ATOM 1634 C C . PRO A 1 215 ? 52.040 -38.992 -3.364 1.00 45.12 215 PRO A C 1
ATOM 1636 O O . PRO A 1 215 ? 52.664 -38.470 -4.292 1.00 45.12 215 PRO A O 1
ATOM 1639 N N . ALA A 1 216 ? 52.608 -39.785 -2.454 1.00 44.12 216 ALA A N 1
ATOM 1640 C CA . ALA A 1 216 ? 53.999 -40.204 -2.489 1.00 44.12 216 ALA A CA 1
ATOM 1641 C C . ALA A 1 216 ? 54.311 -40.821 -3.860 1.00 44.12 216 ALA A C 1
ATOM 1643 O O . ALA A 1 216 ? 53.902 -41.943 -4.163 1.00 44.12 216 ALA A O 1
ATOM 1644 N N . ARG A 1 217 ? 55.017 -40.077 -4.719 1.00 36.81 217 ARG A N 1
ATOM 1645 C CA . ARG A 1 217 ? 55.591 -40.651 -5.934 1.00 36.81 217 ARG A CA 1
ATOM 1646 C C . ARG A 1 217 ? 56.632 -41.670 -5.494 1.00 36.81 217 ARG A C 1
ATOM 1648 O O . ARG A 1 217 ? 57.608 -41.306 -4.840 1.00 36.81 217 ARG A O 1
ATOM 1655 N N . SER A 1 218 ? 56.402 -42.930 -5.862 1.00 40.34 218 SER A N 1
ATOM 1656 C CA . SER A 1 218 ? 57.393 -44.000 -5.813 1.00 40.34 218 SER A CA 1
ATOM 1657 C C . SER A 1 218 ? 58.748 -43.484 -6.271 1.00 40.34 218 SER A C 1
ATOM 1659 O O . SER A 1 218 ? 58.851 -42.834 -7.312 1.00 40.34 218 SER A O 1
ATOM 1661 N N . ALA A 1 219 ? 59.771 -43.805 -5.485 1.00 42.16 219 ALA A N 1
ATOM 1662 C CA . ALA A 1 219 ? 61.167 -43.618 -5.820 1.00 42.16 219 ALA A CA 1
ATOM 1663 C C . ALA A 1 219 ? 61.458 -44.187 -7.220 1.00 42.16 219 ALA A C 1
ATOM 1665 O O . ALA A 1 219 ? 61.673 -45.383 -7.398 1.00 42.16 219 ALA A O 1
ATOM 1666 N N . ALA A 1 220 ? 61.455 -43.313 -8.221 1.00 37.47 220 ALA A N 1
ATOM 1667 C CA . ALA A 1 220 ? 61.880 -43.606 -9.575 1.00 37.47 220 ALA A CA 1
ATOM 1668 C C . ALA A 1 220 ? 63.134 -42.771 -9.856 1.00 37.47 220 ALA A C 1
ATOM 1670 O O . ALA A 1 220 ? 63.058 -41.625 -10.279 1.00 37.47 220 ALA A O 1
ATOM 1671 N N . ARG A 1 221 ? 64.280 -43.387 -9.544 1.00 38.06 221 ARG A N 1
ATOM 1672 C CA . ARG A 1 221 ? 65.568 -43.296 -10.250 1.00 38.06 221 ARG A CA 1
ATOM 1673 C C . ARG A 1 221 ? 66.047 -41.887 -10.645 1.00 38.06 221 ARG A C 1
ATOM 1675 O O . ARG A 1 221 ? 65.754 -41.409 -11.733 1.00 38.06 221 ARG A O 1
ATOM 1682 N N . ALA A 1 222 ? 66.905 -41.296 -9.815 1.00 33.28 222 ALA A N 1
ATOM 1683 C CA . ALA A 1 222 ? 67.813 -40.234 -10.250 1.00 33.28 222 ALA A CA 1
ATOM 1684 C C . ALA A 1 222 ? 69.001 -40.852 -11.023 1.00 33.28 222 ALA A C 1
ATOM 1686 O O . ALA A 1 222 ? 69.657 -41.742 -10.478 1.00 33.28 222 ALA A O 1
ATOM 1687 N N . PRO A 1 223 ? 69.300 -40.432 -12.266 1.00 37.41 223 PRO A N 1
ATOM 1688 C CA . PRO A 1 223 ? 70.561 -40.742 -12.924 1.00 37.41 223 PRO A CA 1
ATOM 1689 C C . PRO A 1 223 ? 71.549 -39.577 -12.751 1.00 37.41 223 PRO A C 1
ATOM 1691 O O . PRO A 1 223 ? 71.217 -38.434 -13.055 1.00 37.41 223 PRO A O 1
ATOM 1694 N N . GLY A 1 224 ? 72.771 -39.884 -12.308 1.00 40.06 224 GLY A N 1
ATOM 1695 C CA . GLY A 1 224 ? 73.924 -38.980 -12.410 1.00 40.06 224 GLY A CA 1
ATOM 1696 C C . GLY A 1 224 ? 74.375 -38.349 -11.094 1.00 40.06 224 GLY A C 1
ATOM 1697 O O . GLY A 1 224 ? 74.116 -37.178 -10.842 1.00 40.06 224 GLY A O 1
ATOM 1698 N N . ALA A 1 225 ? 75.106 -39.113 -10.283 1.00 37.94 225 ALA A N 1
ATOM 1699 C CA . ALA A 1 225 ? 75.921 -38.588 -9.191 1.00 37.94 225 ALA A CA 1
ATOM 1700 C C . ALA A 1 225 ? 77.312 -39.241 -9.234 1.00 37.94 225 ALA A C 1
ATOM 1702 O O . ALA A 1 225 ? 77.700 -39.941 -8.308 1.00 37.94 225 ALA A O 1
ATOM 1703 N N . ASP A 1 226 ? 78.037 -39.007 -10.330 1.00 44.22 226 ASP A N 1
ATOM 1704 C CA . ASP A 1 226 ? 79.492 -39.163 -10.398 1.00 44.22 226 ASP A CA 1
ATOM 1705 C C . ASP A 1 226 ? 80.094 -37.774 -10.628 1.00 44.22 226 ASP A C 1
ATOM 1707 O O . ASP A 1 226 ? 80.207 -37.299 -11.754 1.00 44.22 226 ASP A O 1
ATOM 1711 N N . ALA A 1 227 ? 80.435 -37.095 -9.535 1.00 43.31 227 ALA A N 1
ATOM 1712 C CA . ALA A 1 227 ? 81.409 -36.009 -9.533 1.00 43.31 227 ALA A CA 1
ATOM 1713 C C . ALA A 1 227 ? 81.942 -35.844 -8.106 1.00 43.31 227 ALA A C 1
ATOM 1715 O O . ALA A 1 227 ? 81.294 -35.287 -7.222 1.00 43.31 227 ALA A O 1
ATOM 1716 N N . ALA A 1 228 ? 83.130 -36.397 -7.888 1.00 43.62 228 ALA A N 1
ATOM 1717 C CA . ALA A 1 228 ? 83.915 -36.252 -6.678 1.00 43.62 228 ALA A CA 1
ATOM 1718 C C . ALA A 1 228 ? 84.327 -34.789 -6.442 1.00 43.62 228 ALA A C 1
ATOM 1720 O O . ALA A 1 228 ? 84.830 -34.148 -7.362 1.00 43.62 228 ALA A O 1
ATOM 1721 N N . VAL A 1 229 ? 84.228 -34.306 -5.197 1.00 48.16 229 VAL A N 1
ATOM 1722 C CA . VAL A 1 229 ? 85.085 -33.221 -4.681 1.00 48.16 229 VAL A CA 1
ATOM 1723 C C . VAL A 1 229 ? 85.469 -33.532 -3.217 1.00 48.16 229 VAL A C 1
ATOM 1725 O O . VAL A 1 229 ? 84.575 -33.826 -2.418 1.00 48.16 229 VAL A O 1
ATOM 1728 N N . PRO A 1 230 ? 86.767 -33.519 -2.841 1.00 51.03 230 PRO A N 1
ATOM 1729 C CA . PRO A 1 230 ? 87.246 -33.953 -1.523 1.00 51.03 230 PRO A CA 1
ATOM 1730 C C . PRO A 1 230 ? 86.958 -32.954 -0.393 1.00 51.03 230 PRO A C 1
ATOM 1732 O O . PRO A 1 230 ? 86.997 -31.741 -0.587 1.00 51.03 230 PRO A O 1
ATOM 1735 N N . ARG A 1 231 ? 86.733 -33.481 0.817 1.00 51.66 231 ARG A N 1
ATOM 1736 C CA . ARG A 1 231 ? 86.649 -32.716 2.070 1.00 51.66 231 ARG A CA 1
ATOM 1737 C C . ARG A 1 231 ? 88.057 -32.438 2.600 1.00 51.66 231 ARG A C 1
ATOM 1739 O O . ARG A 1 231 ? 88.742 -33.380 2.987 1.00 51.66 231 ARG A O 1
ATOM 1746 N N . ASP A 1 232 ? 88.452 -31.170 2.662 1.00 51.78 232 ASP A N 1
ATOM 1747 C CA . ASP A 1 232 ? 89.618 -30.727 3.432 1.00 51.78 232 ASP A CA 1
ATOM 1748 C C . ASP A 1 232 ? 89.195 -30.457 4.898 1.00 51.78 232 ASP A C 1
ATOM 1750 O O . ASP A 1 232 ? 88.334 -29.602 5.132 1.00 51.78 232 ASP A O 1
ATOM 1754 N N . PRO A 1 233 ? 89.732 -31.178 5.903 1.00 54.16 233 PRO A N 1
ATOM 1755 C CA . PRO A 1 233 ? 89.366 -30.998 7.309 1.00 54.16 233 PRO A CA 1
ATOM 1756 C C . PRO A 1 233 ? 89.977 -29.748 7.966 1.00 54.16 233 PRO A C 1
ATOM 1758 O O . PRO A 1 233 ? 89.591 -29.412 9.087 1.00 54.16 233 PRO A O 1
ATOM 1761 N N . ALA A 1 234 ? 90.919 -29.053 7.320 1.00 50.28 234 ALA A N 1
ATOM 1762 C CA . ALA A 1 234 ? 91.678 -27.968 7.951 1.00 50.28 234 ALA A CA 1
ATOM 1763 C C . ALA A 1 234 ? 90.960 -26.602 7.961 1.00 50.28 234 ALA A C 1
ATOM 1765 O O . ALA A 1 234 ? 91.326 -25.721 8.737 1.00 50.28 234 ALA A O 1
ATOM 1766 N N . ALA A 1 235 ? 89.894 -26.419 7.175 1.00 48.59 235 ALA A N 1
ATOM 1767 C CA . ALA A 1 235 ? 89.163 -25.147 7.100 1.00 48.59 235 ALA A CA 1
ATOM 1768 C C . ALA A 1 235 ? 88.063 -24.975 8.174 1.00 48.59 235 ALA A C 1
ATOM 1770 O O . ALA A 1 235 ? 87.452 -23.913 8.273 1.00 48.59 235 ALA A O 1
ATOM 1771 N N . MET A 1 236 ? 87.801 -25.993 9.004 1.00 50.22 236 MET A N 1
ATOM 1772 C CA . MET A 1 236 ? 86.657 -25.997 9.933 1.00 50.22 236 MET A CA 1
ATOM 1773 C C . MET A 1 236 ? 86.984 -25.505 11.359 1.00 50.22 236 MET A C 1
ATOM 1775 O O . MET A 1 236 ? 86.103 -25.483 12.216 1.00 50.22 236 MET A O 1
ATOM 1779 N N . SER A 1 237 ? 88.222 -25.065 11.622 1.00 51.88 237 SER A N 1
ATOM 1780 C CA . SER A 1 237 ? 88.681 -24.645 12.962 1.00 51.88 237 SER A CA 1
ATOM 1781 C C . SER A 1 237 ? 88.774 -23.122 13.181 1.00 51.88 237 SER A C 1
ATOM 1783 O O . SER A 1 237 ? 89.287 -22.698 14.213 1.00 51.88 237 SER A O 1
ATOM 1785 N N . ALA A 1 238 ? 88.275 -22.292 12.257 1.00 50.88 238 ALA A N 1
ATOM 1786 C CA . ALA A 1 238 ? 88.351 -20.823 12.358 1.00 50.88 238 ALA A CA 1
ATOM 1787 C C . ALA A 1 238 ? 86.988 -20.113 12.529 1.00 50.88 238 ALA A C 1
ATOM 1789 O O . ALA A 1 238 ? 86.925 -18.890 12.519 1.00 50.88 238 ALA A O 1
ATOM 1790 N N . ALA A 1 239 ? 85.891 -20.856 12.720 1.00 51.81 239 ALA A N 1
ATOM 1791 C CA . ALA A 1 239 ? 84.535 -20.303 12.864 1.00 51.81 239 ALA A CA 1
ATOM 1792 C C . ALA A 1 239 ? 83.951 -20.469 14.285 1.00 51.81 239 ALA A C 1
ATOM 1794 O O . ALA A 1 239 ? 82.750 -20.671 14.461 1.00 51.81 239 ALA A O 1
ATOM 1795 N N . ARG A 1 240 ? 84.803 -20.409 15.315 1.00 58.50 240 ARG A N 1
ATOM 1796 C CA . ARG A 1 240 ? 84.410 -20.365 16.734 1.00 58.50 240 ARG A CA 1
ATOM 1797 C C . ARG A 1 240 ? 85.082 -19.180 17.427 1.00 58.50 240 ARG A C 1
ATOM 1799 O O . ARG A 1 240 ? 85.948 -19.380 18.265 1.00 58.50 240 ARG A O 1
ATOM 1806 N N . ASP A 1 241 ? 84.678 -17.957 17.093 1.00 50.41 241 ASP A N 1
ATOM 1807 C CA . ASP A 1 241 ? 84.877 -16.837 18.019 1.00 50.41 241 ASP A CA 1
ATOM 1808 C C . ASP A 1 241 ? 83.831 -15.719 17.800 1.00 50.41 241 ASP A C 1
ATOM 1810 O O . ASP A 1 241 ? 83.848 -15.048 16.766 1.00 50.41 241 ASP A O 1
ATOM 1814 N N . PRO A 1 242 ? 82.866 -15.518 18.720 1.00 55.03 242 PRO A N 1
ATOM 1815 C CA . PRO A 1 242 ? 81.732 -14.608 18.530 1.00 55.03 242 PRO A CA 1
ATOM 1816 C C . PRO A 1 242 ? 82.000 -13.140 18.936 1.00 55.03 242 PRO A C 1
ATOM 1818 O O . PRO A 1 242 ? 81.077 -12.451 19.364 1.00 55.03 242 PRO A 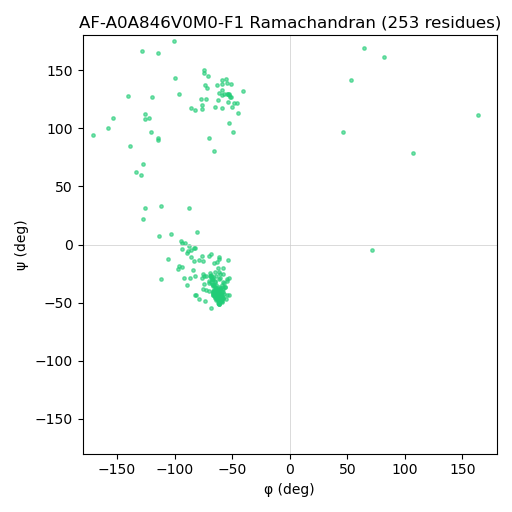O 1
ATOM 1821 N N . LYS A 1 243 ? 83.233 -12.622 18.822 1.00 52.19 243 LYS A N 1
ATOM 1822 C CA . LYS A 1 243 ? 83.589 -11.263 19.302 1.00 52.19 243 LYS A CA 1
ATOM 1823 C C . LYS A 1 243 ? 84.270 -10.318 18.298 1.00 52.19 243 LYS A C 1
ATOM 1825 O O . LYS A 1 243 ? 84.885 -9.344 18.715 1.00 52.19 243 LYS A O 1
ATOM 1830 N N . ALA A 1 244 ? 84.130 -10.539 16.991 1.00 51.34 244 ALA A N 1
ATOM 1831 C CA . ALA A 1 244 ? 84.857 -9.746 15.986 1.00 51.34 244 ALA A CA 1
ATOM 1832 C C . ALA A 1 244 ? 83.988 -9.084 14.896 1.00 51.34 244 ALA A C 1
ATOM 1834 O O . ALA A 1 244 ? 84.453 -8.908 13.774 1.00 51.34 244 ALA A O 1
ATOM 1835 N N . VAL A 1 245 ? 82.744 -8.689 15.194 1.00 53.75 245 VAL A N 1
ATOM 1836 C CA . VAL A 1 245 ? 81.918 -7.911 14.245 1.00 53.75 245 VAL A CA 1
ATOM 1837 C C . VAL A 1 245 ? 81.352 -6.664 14.923 1.00 53.75 245 VAL A C 1
ATOM 1839 O O . VAL A 1 245 ? 80.149 -6.472 15.037 1.00 53.75 245 VAL A O 1
ATOM 1842 N N . GLU A 1 246 ? 82.252 -5.808 15.396 1.00 53.00 246 GLU A N 1
ATOM 1843 C CA . GLU A 1 246 ? 81.939 -4.427 15.761 1.00 53.00 246 GL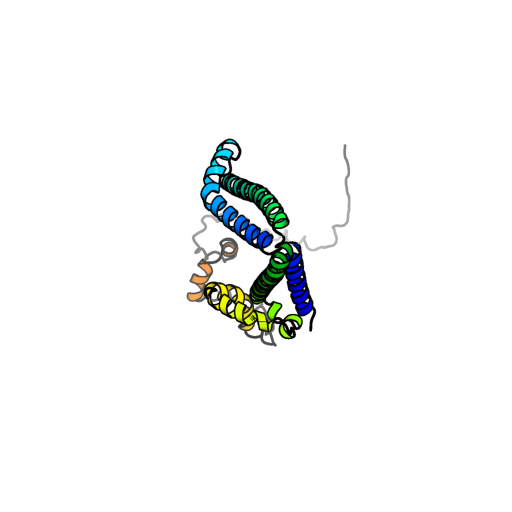U A CA 1
ATOM 1844 C C . GLU A 1 246 ? 83.077 -3.525 15.279 1.00 53.00 246 GLU A C 1
ATOM 1846 O O . GLU A 1 246 ? 84.028 -3.272 16.008 1.00 53.00 246 GLU A O 1
ATOM 1851 N N . ALA A 1 247 ? 83.013 -3.103 14.010 1.00 47.34 247 ALA A N 1
ATOM 1852 C CA . ALA A 1 247 ? 83.751 -1.949 13.487 1.00 47.34 247 ALA A CA 1
ATOM 1853 C C . ALA A 1 247 ? 83.303 -1.585 12.052 1.00 47.34 247 ALA A C 1
ATOM 1855 O O . ALA A 1 247 ? 83.862 -2.091 11.088 1.00 47.34 247 ALA A O 1
ATOM 1856 N N . ALA A 1 248 ? 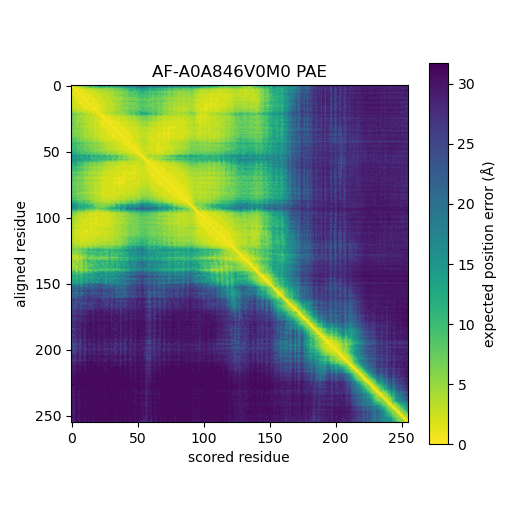82.353 -0.639 11.962 1.00 50.16 248 ALA A N 1
ATOM 1857 C CA . ALA A 1 248 ? 82.344 0.503 11.021 1.00 50.16 248 ALA A CA 1
ATOM 1858 C C . ALA A 1 248 ? 82.251 0.271 9.478 1.00 50.16 248 ALA A C 1
ATOM 1860 O O . ALA A 1 248 ? 82.488 -0.820 8.979 1.00 50.16 248 ALA A O 1
ATOM 1861 N N . PRO A 1 249 ? 82.020 1.327 8.662 1.00 54.12 249 PRO A N 1
ATOM 1862 C CA . PRO A 1 249 ? 81.023 2.397 8.788 1.00 54.12 249 PRO A CA 1
ATOM 1863 C C . PRO A 1 249 ? 80.172 2.605 7.508 1.00 54.12 249 PRO A C 1
ATOM 1865 O O . PRO A 1 249 ? 80.504 2.171 6.408 1.00 54.12 249 PRO A O 1
ATOM 1868 N N . ARG A 1 250 ? 79.075 3.357 7.678 1.00 52.84 250 ARG A N 1
ATOM 1869 C CA . ARG A 1 250 ? 78.186 3.878 6.624 1.00 52.84 250 ARG A CA 1
ATOM 1870 C C . ARG A 1 250 ? 78.944 4.770 5.631 1.00 52.84 250 ARG A C 1
ATOM 1872 O O . ARG A 1 250 ? 79.677 5.657 6.061 1.00 52.84 250 ARG A O 1
ATOM 1879 N N . GLN A 1 251 ? 78.659 4.625 4.336 1.00 53.44 251 GLN A N 1
ATOM 1880 C CA . GLN A 1 251 ? 78.952 5.645 3.326 1.00 53.44 251 GLN A CA 1
ATOM 1881 C C . GLN A 1 251 ? 77.668 6.115 2.640 1.00 53.44 251 GLN A C 1
ATOM 1883 O O . GLN A 1 251 ? 76.845 5.332 2.173 1.00 53.44 251 GLN A O 1
ATOM 1888 N N . THR A 1 252 ? 77.524 7.432 2.659 1.00 54.19 252 THR A N 1
ATOM 1889 C CA . THR A 1 252 ? 76.540 8.289 2.002 1.00 54.19 252 THR A CA 1
ATOM 1890 C C . THR A 1 252 ? 77.171 8.891 0.746 1.00 54.19 252 THR A C 1
ATOM 1892 O O . THR A 1 252 ? 78.329 9.281 0.858 1.00 54.19 252 THR A O 1
ATOM 1895 N N . THR A 1 253 ? 76.410 9.047 -0.347 1.00 49.62 253 THR A N 1
ATOM 1896 C CA . THR A 1 253 ? 76.432 10.138 -1.373 1.00 49.62 253 THR A CA 1
ATOM 1897 C C . THR A 1 253 ? 75.665 9.637 -2.614 1.00 49.62 253 THR A C 1
ATOM 1899 O O . THR A 1 253 ? 75.953 8.555 -3.110 1.00 49.62 253 THR A O 1
ATOM 1902 N N . ASN A 1 254 ? 74.486 10.169 -2.958 1.00 38.12 254 ASN A N 1
ATOM 1903 C CA . ASN A 1 254 ? 74.145 11.388 -3.730 1.00 38.12 254 ASN A CA 1
ATOM 1904 C C . ASN A 1 254 ? 74.808 11.523 -5.113 1.00 38.12 254 ASN A C 1
ATOM 1906 O O . ASN A 1 254 ? 75.978 11.177 -5.279 1.00 38.12 254 ASN A O 1
ATOM 1910 N N . PRO A 1 255 ? 74.056 12.044 -6.095 1.00 65.25 255 PRO A N 1
ATOM 1911 C CA . PRO A 1 255 ? 74.263 13.439 -6.512 1.00 65.25 255 PRO A CA 1
ATOM 1912 C C . PRO A 1 255 ? 73.104 14.380 -6.172 1.00 65.25 255 PRO A C 1
ATOM 1914 O O . PRO A 1 255 ? 71.929 13.966 -6.261 1.00 65.25 255 PRO A O 1
#